Protein AF-A0A7C4GL61-F1 (afdb_monomer_lite)

Structure (mmCIF, N/CA/C/O backbone):
data_AF-A0A7C4GL61-F1
#
_entry.id   AF-A0A7C4GL61-F1
#
loop_
_atom_site.group_PDB
_atom_site.id
_atom_site.type_symbol
_atom_site.label_atom_id
_atom_site.label_alt_id
_atom_site.label_comp_id
_atom_site.label_asym_id
_atom_site.label_entity_id
_atom_site.label_seq_id
_atom_site.pdbx_PDB_ins_code
_atom_site.Cartn_x
_atom_site.Cartn_y
_atom_site.Cartn_z
_atom_site.occupancy
_atom_site.B_iso_or_equiv
_atom_site.auth_seq_id
_atom_site.auth_comp_id
_atom_site.auth_asym_id
_atom_site.auth_atom_id
_atom_site.pdbx_PDB_model_num
ATOM 1 N N . MET A 1 1 ? 13.719 -6.430 17.017 1.00 85.81 1 MET A N 1
ATOM 2 C CA . MET A 1 1 ? 12.530 -6.352 16.142 1.00 85.81 1 MET A CA 1
ATOM 3 C C . MET A 1 1 ? 12.381 -7.663 15.402 1.00 85.81 1 MET A C 1
ATOM 5 O O . MET A 1 1 ? 13.393 -8.205 14.977 1.00 85.81 1 MET A O 1
ATOM 9 N N . ARG A 1 2 ? 11.147 -8.140 15.238 1.00 89.62 2 ARG A N 1
ATOM 10 C CA . ARG A 1 2 ? 10.801 -9.285 14.384 1.00 89.62 2 ARG A CA 1
ATOM 11 C C . ARG A 1 2 ? 10.058 -8.785 13.157 1.00 89.62 2 ARG A C 1
ATOM 13 O O . ARG A 1 2 ? 9.297 -7.824 13.269 1.00 89.62 2 ARG A O 1
ATOM 20 N N . PHE A 1 3 ? 10.300 -9.408 12.011 1.00 92.12 3 PHE A N 1
ATOM 21 C CA . PHE A 1 3 ? 9.727 -9.001 10.734 1.00 92.12 3 PHE A CA 1
ATOM 22 C C . PHE A 1 3 ? 8.850 -10.119 10.201 1.00 92.12 3 PHE A C 1
ATOM 24 O O . PHE A 1 3 ? 9.254 -11.275 10.173 1.00 92.12 3 PHE A O 1
ATOM 31 N N . PHE A 1 4 ? 7.657 -9.760 9.762 1.00 94.62 4 PHE A N 1
ATOM 32 C CA . PHE A 1 4 ? 6.667 -10.685 9.251 1.00 94.62 4 PHE A CA 1
ATOM 33 C C . PHE A 1 4 ? 6.213 -10.222 7.885 1.00 94.62 4 PHE A C 1
ATOM 35 O O . PHE A 1 4 ? 6.036 -9.030 7.638 1.00 94.62 4 PHE A O 1
ATOM 42 N N . GLU A 1 5 ? 5.958 -11.185 7.026 1.00 96.44 5 GLU A N 1
ATOM 43 C CA . GLU A 1 5 ? 5.092 -11.030 5.882 1.00 96.44 5 GLU A CA 1
ATOM 44 C C . GLU A 1 5 ? 3.764 -11.703 6.205 1.00 96.44 5 GLU A C 1
ATOM 46 O O . GLU A 1 5 ? 3.736 -12.817 6.725 1.00 96.44 5 GLU A O 1
ATOM 51 N N . PHE A 1 6 ? 2.654 -11.036 5.920 1.00 97.69 6 PHE A N 1
ATOM 52 C CA . PHE A 1 6 ? 1.344 -11.598 6.201 1.00 97.69 6 PHE A CA 1
ATOM 53 C C . PHE A 1 6 ? 0.348 -11.285 5.098 1.00 97.69 6 PHE A C 1
ATOM 55 O O . PHE A 1 6 ? 0.428 -10.256 4.426 1.00 97.69 6 PHE A O 1
ATOM 62 N N . ILE A 1 7 ? -0.601 -12.200 4.935 1.00 98.50 7 ILE A N 1
ATOM 63 C CA . ILE A 1 7 ? -1.734 -12.086 4.027 1.00 98.50 7 ILE A CA 1
ATOM 64 C C . ILE A 1 7 ? -2.994 -12.037 4.876 1.00 98.50 7 ILE A C 1
ATOM 66 O O . ILE A 1 7 ? -3.147 -12.818 5.816 1.00 98.50 7 ILE A O 1
ATOM 70 N N . PHE A 1 8 ? -3.910 -11.139 4.542 1.00 98.50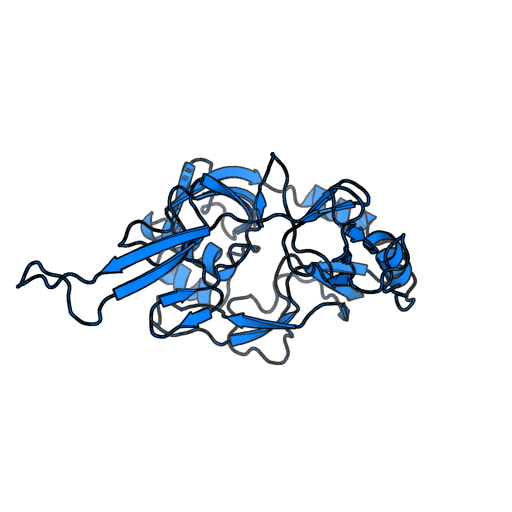 8 PHE A N 1
ATOM 71 C CA . PHE A 1 8 ? -5.221 -11.061 5.170 1.00 98.50 8 PHE A CA 1
ATOM 72 C C . PHE A 1 8 ? -6.323 -10.905 4.131 1.00 98.50 8 PHE A C 1
ATOM 74 O O . PHE A 1 8 ? -6.094 -10.443 3.015 1.00 98.50 8 PHE A O 1
ATOM 81 N N . GLU A 1 9 ? -7.531 -11.281 4.525 1.00 98.44 9 GLU A N 1
ATOM 82 C CA . GLU A 1 9 ? -8.743 -11.190 3.724 1.00 98.44 9 GLU A CA 1
ATOM 83 C C . GLU A 1 9 ? -9.717 -10.187 4.341 1.00 98.44 9 GLU A C 1
ATOM 85 O O . GLU A 1 9 ? -9.891 -10.146 5.564 1.00 98.44 9 GLU A O 1
ATOM 90 N N . LEU A 1 10 ? -10.367 -9.389 3.492 1.00 98.06 10 LEU A N 1
ATOM 91 C CA . LEU A 1 10 ? -11.486 -8.539 3.888 1.00 98.06 10 LEU A CA 1
ATOM 92 C C . LEU A 1 10 ? -12.760 -9.384 4.001 1.00 98.06 10 LEU A C 1
ATOM 94 O O . LEU A 1 10 ? -13.337 -9.782 2.996 1.00 98.06 10 LEU A O 1
ATOM 98 N N . LEU A 1 11 ? -13.233 -9.628 5.220 1.00 98.00 11 LEU A N 1
ATOM 99 C CA . LEU A 1 11 ? -14.485 -10.347 5.481 1.00 98.00 11 LEU A CA 1
ATOM 100 C C . LEU A 1 11 ? -15.726 -9.462 5.287 1.00 98.00 11 LEU A C 1
ATOM 102 O O . LEU A 1 11 ? -16.832 -9.972 5.127 1.00 98.00 11 LEU A O 1
ATOM 106 N N . SER A 1 12 ? -15.561 -8.139 5.311 1.00 96.75 12 SER A N 1
ATOM 107 C CA . SER A 1 12 ? -16.592 -7.171 4.933 1.00 96.75 12 SER A CA 1
ATOM 108 C C . SER A 1 12 ? -15.986 -6.009 4.137 1.00 96.75 12 SER A C 1
ATOM 110 O O . SER A 1 12 ? -14.766 -5.822 4.184 1.00 96.75 12 SER A O 1
ATOM 112 N N . PRO A 1 13 ? -16.791 -5.226 3.387 1.00 95.06 13 PRO A N 1
ATOM 113 C CA . PRO A 1 13 ? -16.257 -4.127 2.588 1.00 95.06 13 PRO A CA 1
ATOM 114 C C . PRO A 1 13 ? -15.485 -3.122 3.451 1.00 95.06 13 PRO A C 1
ATOM 116 O O . PRO A 1 13 ? -15.901 -2.833 4.572 1.00 95.06 13 PRO A O 1
ATOM 119 N N . ALA A 1 14 ? -14.376 -2.574 2.955 1.00 94.12 14 ALA A N 1
ATOM 120 C CA . ALA A 1 14 ? -13.509 -1.672 3.715 1.00 94.12 14 ALA A CA 1
ATOM 121 C C . ALA A 1 14 ? -13.487 -0.260 3.115 1.00 94.12 14 ALA A C 1
ATOM 123 O O . ALA A 1 14 ? -13.082 -0.056 1.970 1.00 94.12 14 ALA A O 1
ATOM 124 N N . ILE A 1 15 ? -13.887 0.738 3.908 1.00 89.81 15 ILE A N 1
ATOM 125 C CA . ILE A 1 15 ? -13.877 2.146 3.490 1.00 89.81 15 ILE A CA 1
ATOM 126 C C . ILE A 1 15 ? -12.464 2.707 3.690 1.00 89.81 15 ILE A C 1
ATOM 128 O O . ILE A 1 15 ? -12.093 3.120 4.796 1.00 89.81 15 ILE A O 1
ATOM 132 N N . VAL A 1 16 ? -11.679 2.707 2.611 1.00 85.69 16 VAL A N 1
ATOM 133 C CA . VAL A 1 16 ? -10.290 3.188 2.561 1.00 85.69 16 VAL A CA 1
ATOM 134 C C . VAL A 1 16 ? -10.176 4.241 1.464 1.00 85.69 16 VAL A C 1
ATOM 136 O O . VAL A 1 16 ? -10.018 3.927 0.290 1.00 85.69 16 VAL A O 1
ATOM 139 N N . THR A 1 17 ? -10.317 5.507 1.838 1.00 71.88 17 THR 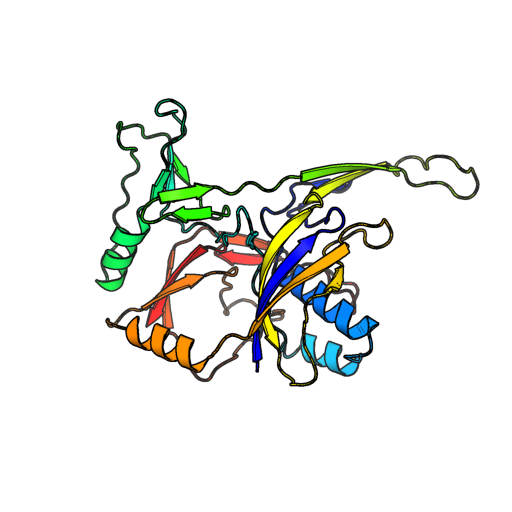A N 1
ATOM 140 C CA . THR A 1 17 ? -10.683 6.565 0.886 1.00 71.88 17 THR A CA 1
ATOM 141 C C . THR A 1 17 ? -9.521 7.475 0.549 1.00 71.88 17 THR A C 1
ATOM 143 O O . THR A 1 17 ? -8.837 7.956 1.453 1.00 71.88 17 THR A O 1
ATOM 146 N N . LYS A 1 18 ? -9.357 7.784 -0.741 1.00 66.88 18 LYS A N 1
ATOM 147 C CA . LYS A 1 18 ? -8.370 8.754 -1.230 1.00 66.88 18 LYS A CA 1
ATOM 148 C C . LYS A 1 18 ? -8.800 10.202 -0.997 1.00 66.88 18 LYS A C 1
ATOM 150 O O . LYS A 1 18 ? -7.946 11.069 -0.824 1.00 66.88 18 LYS A O 1
ATOM 155 N N . ARG A 1 19 ? -10.109 10.478 -1.013 1.00 60.56 19 ARG A N 1
ATOM 156 C CA . ARG A 1 19 ? -10.668 11.828 -0.876 1.00 60.56 19 ARG A CA 1
ATOM 157 C C . ARG A 1 19 ? -11.898 11.823 0.030 1.00 60.56 19 ARG A C 1
ATOM 159 O O . ARG A 1 19 ? -12.781 10.984 -0.106 1.00 60.56 19 ARG A O 1
ATOM 166 N N . LEU A 1 20 ? -11.948 12.791 0.940 1.00 56.00 20 LEU A N 1
ATOM 167 C CA . LEU A 1 20 ? -13.148 13.135 1.699 1.00 56.00 20 LEU A CA 1
ATOM 168 C C . LEU A 1 20 ? -13.998 14.090 0.857 1.00 56.00 20 LEU A C 1
ATOM 170 O O . LEU A 1 20 ? -13.468 15.038 0.274 1.00 56.00 20 LEU A O 1
ATOM 174 N N . THR A 1 21 ? -15.301 13.843 0.790 1.00 55.91 21 THR A N 1
ATOM 175 C CA . THR A 1 21 ? -16.270 14.799 0.243 1.00 55.91 21 THR A CA 1
ATOM 176 C C . THR A 1 21 ? -17.321 15.106 1.303 1.00 55.91 21 THR A C 1
ATOM 178 O O . THR A 1 21 ? -17.539 14.295 2.203 1.00 55.91 21 THR A O 1
ATOM 181 N N . ASP A 1 22 ? -18.003 16.246 1.189 1.00 51.09 22 ASP A N 1
ATOM 182 C CA . ASP A 1 22 ? -19.003 16.685 2.176 1.00 51.09 22 ASP A CA 1
ATOM 183 C C . ASP A 1 22 ? -20.194 15.718 2.320 1.00 51.09 22 ASP A C 1
ATOM 185 O O . ASP A 1 22 ? -20.917 15.768 3.312 1.00 51.09 22 ASP A O 1
ATOM 189 N N . ARG A 1 23 ? -20.419 14.839 1.331 1.00 49.78 23 ARG A N 1
ATOM 190 C CA . ARG A 1 23 ? -21.592 13.949 1.245 1.00 49.78 23 ARG A CA 1
ATOM 191 C C . ARG A 1 23 ? -21.262 12.456 1.251 1.00 49.78 23 ARG A C 1
ATOM 193 O O . ARG A 1 23 ? -22.171 11.638 1.142 1.00 49.78 23 ARG A O 1
ATOM 200 N N . GLY A 1 24 ? -19.992 12.085 1.395 1.00 56.44 24 GLY A N 1
ATOM 201 C CA . GLY A 1 24 ? -19.610 10.683 1.305 1.00 56.44 24 GLY A CA 1
ATOM 202 C C . GLY A 1 24 ? -18.129 10.437 1.077 1.00 56.44 24 GLY A C 1
ATOM 203 O O . GLY A 1 24 ? -17.276 11.331 1.137 1.00 56.44 24 GLY A O 1
ATOM 204 N N . PHE A 1 25 ? -17.842 9.173 0.820 1.00 60.84 25 PHE A N 1
ATOM 205 C CA . PHE A 1 25 ? -16.505 8.631 0.673 1.00 60.84 25 PHE A CA 1
ATOM 206 C C . PHE A 1 25 ? -16.368 8.073 -0.743 1.00 60.84 25 PHE A C 1
ATOM 208 O O . PHE A 1 25 ? -16.952 7.037 -1.039 1.00 60.84 25 PHE A O 1
ATOM 215 N N . HIS A 1 26 ? -15.611 8.766 -1.596 1.00 57.56 26 HIS A N 1
ATOM 216 C CA . HIS A 1 26 ? -15.431 8.412 -3.007 1.00 57.56 26 HIS A CA 1
ATOM 217 C C . HIS A 1 26 ? -13.955 8.174 -3.332 1.00 57.56 26 HIS A C 1
ATOM 219 O O . HIS A 1 26 ? -13.066 8.754 -2.694 1.00 57.56 26 HIS A O 1
ATOM 225 N N . LEU A 1 27 ? -13.709 7.377 -4.373 1.00 63.00 27 LEU A N 1
ATOM 226 C CA . LEU A 1 27 ? -12.389 6.993 -4.871 1.00 63.00 27 LEU A CA 1
ATOM 227 C C . LEU A 1 27 ? -11.605 6.189 -3.821 1.00 63.00 27 LEU A C 1
ATOM 229 O O . LEU A 1 27 ? -10.665 6.714 -3.202 1.00 63.00 27 LEU A O 1
ATOM 233 N N . PRO A 1 28 ? -11.990 4.926 -3.574 1.00 70.56 28 PRO A N 1
ATOM 234 C CA . PRO A 1 28 ? -11.195 4.013 -2.777 1.00 70.56 28 PRO A CA 1
ATOM 235 C C . PRO A 1 28 ? -9.795 3.871 -3.376 1.00 70.56 28 PRO A C 1
ATOM 237 O O . PRO A 1 28 ? -9.567 4.041 -4.574 1.00 70.56 28 PRO A O 1
ATOM 240 N N . LEU A 1 29 ? -8.822 3.616 -2.509 1.00 81.31 29 LEU A N 1
ATOM 241 C CA . LEU A 1 29 ? -7.460 3.347 -2.948 1.00 81.31 29 LEU A CA 1
ATOM 242 C C . LEU A 1 29 ? -7.341 1.921 -3.490 1.00 81.31 29 LEU A C 1
ATOM 244 O O . LEU A 1 29 ? -7.919 0.987 -2.942 1.00 81.31 29 LEU A O 1
ATOM 248 N N . ASP A 1 30 ? -6.475 1.743 -4.488 1.00 87.62 30 ASP A N 1
ATOM 249 C CA . ASP A 1 30 ? -6.124 0.427 -5.044 1.00 87.62 30 ASP A CA 1
ATOM 250 C C . ASP A 1 30 ? -5.186 -0.385 -4.117 1.00 87.62 30 ASP A C 1
ATOM 252 O O . ASP A 1 30 ? -4.523 -1.327 -4.542 1.00 87.62 30 ASP A O 1
ATOM 256 N N . HIS A 1 31 ? -5.041 0.021 -2.857 1.00 92.88 31 HIS A N 1
ATOM 257 C CA . HIS A 1 31 ? -4.236 -0.631 -1.825 1.00 92.88 31 HIS A CA 1
ATOM 258 C C . HIS A 1 31 ? -4.659 -0.099 -0.449 1.00 92.88 31 HIS A C 1
ATOM 260 O O . HIS A 1 31 ? -5.327 0.934 -0.349 1.00 92.88 31 HIS A O 1
ATOM 266 N N . ILE A 1 32 ? -4.235 -0.760 0.627 1.00 94.12 32 ILE A N 1
ATOM 267 C CA . ILE A 1 32 ? -4.495 -0.294 1.994 1.00 94.12 32 ILE A CA 1
ATOM 268 C C . ILE A 1 32 ? -3.267 0.481 2.496 1.00 94.12 32 ILE A C 1
ATOM 270 O O . ILE A 1 32 ? -2.182 -0.096 2.583 1.00 94.12 32 ILE A O 1
ATOM 274 N N . PRO A 1 33 ? -3.394 1.777 2.844 1.00 91.94 33 PRO A N 1
ATOM 275 C CA . PRO A 1 33 ? -2.270 2.576 3.313 1.00 91.94 33 PRO A CA 1
ATOM 276 C C . PRO A 1 33 ? -1.624 2.020 4.585 1.00 91.94 33 PRO A C 1
ATOM 278 O O . PRO A 1 33 ? -2.330 1.513 5.466 1.00 91.94 33 PRO A O 1
ATOM 281 N N . PRO A 1 34 ? -0.307 2.227 4.758 1.00 91.25 34 PRO A N 1
ATOM 282 C CA . PRO A 1 34 ? 0.432 1.704 5.901 1.00 91.25 34 PRO A CA 1
ATOM 283 C C . PRO A 1 34 ? -0.090 2.289 7.214 1.00 91.25 34 PRO A C 1
ATOM 285 O O . PRO A 1 34 ? -0.245 1.576 8.197 1.00 91.25 34 PRO A O 1
ATOM 288 N N . MET A 1 35 ? -0.462 3.572 7.216 1.00 87.38 35 MET A N 1
ATOM 289 C CA . MET A 1 35 ? -1.037 4.253 8.379 1.00 87.38 35 MET A CA 1
ATOM 290 C C . MET A 1 35 ? -2.388 3.680 8.804 1.00 87.38 35 MET A C 1
ATOM 292 O O . MET A 1 35 ? -2.642 3.514 9.998 1.00 87.38 35 MET A O 1
ATOM 296 N N . THR A 1 36 ? -3.249 3.367 7.833 1.00 91.06 36 THR A N 1
ATOM 297 C CA . THR A 1 36 ? -4.563 2.769 8.084 1.00 91.06 36 THR A CA 1
ATOM 298 C C . THR A 1 36 ? -4.407 1.362 8.647 1.00 91.06 36 THR A C 1
ATOM 300 O O . THR A 1 36 ? -5.028 1.038 9.658 1.00 91.06 36 THR A O 1
ATOM 303 N N . LEU A 1 37 ? -3.542 0.549 8.035 1.00 94.56 37 LEU A N 1
ATOM 304 C CA . LEU A 1 37 ? -3.279 -0.819 8.473 1.00 94.56 37 LEU A CA 1
ATOM 305 C C . LEU A 1 37 ? -2.598 -0.858 9.850 1.00 94.56 37 LEU A C 1
ATOM 307 O O . LEU A 1 37 ? -3.043 -1.583 10.737 1.00 94.56 37 LEU A O 1
ATOM 311 N N . ARG A 1 38 ? -1.590 -0.009 10.077 1.00 93.19 38 ARG A N 1
ATOM 312 C CA . ARG A 1 38 ? -0.934 0.164 11.380 1.00 93.19 38 ARG A CA 1
ATOM 313 C C . ARG A 1 38 ? -1.933 0.529 12.474 1.00 93.19 38 ARG A C 1
ATOM 315 O O . ARG A 1 38 ? -1.937 -0.091 13.533 1.00 93.19 38 ARG A O 1
ATOM 322 N N . GLY A 1 39 ? -2.782 1.527 12.222 1.00 91.75 39 GLY A N 1
ATOM 323 C CA . GLY A 1 39 ? -3.814 1.944 13.171 1.00 91.75 39 GLY A CA 1
ATOM 324 C C . GLY A 1 39 ? -4.799 0.819 13.493 1.00 91.75 39 GLY A C 1
ATOM 325 O O . GLY A 1 39 ? -5.157 0.638 14.657 1.00 91.75 39 GLY A O 1
ATOM 326 N N . ALA A 1 40 ? -5.184 0.031 12.488 1.00 94.38 40 ALA A N 1
ATOM 327 C CA . ALA A 1 40 ? -6.060 -1.122 12.658 1.00 94.38 40 ALA A CA 1
ATOM 328 C C . ALA A 1 40 ? -5.430 -2.210 13.547 1.00 94.38 40 ALA A C 1
ATOM 330 O O . ALA A 1 40 ? -6.075 -2.674 14.488 1.00 94.38 40 ALA A O 1
ATOM 331 N N . ILE A 1 41 ? -4.161 -2.559 13.303 1.00 95.25 41 ILE A N 1
ATOM 332 C CA . ILE A 1 41 ? -3.421 -3.563 14.086 1.00 95.25 41 ILE A CA 1
ATOM 333 C C . ILE A 1 41 ? -3.211 -3.091 15.531 1.00 95.25 41 ILE A C 1
ATOM 335 O O . ILE A 1 41 ? -3.524 -3.825 16.465 1.00 95.25 41 ILE A O 1
ATOM 339 N N . LEU A 1 42 ? -2.762 -1.847 15.738 1.00 93.38 42 LEU A N 1
ATOM 340 C CA . LEU A 1 42 ? -2.599 -1.277 17.083 1.00 93.38 42 LEU A CA 1
ATOM 341 C C . LEU A 1 42 ? -3.923 -1.244 17.857 1.00 93.38 42 LEU A C 1
ATOM 343 O O . LEU A 1 42 ? -3.956 -1.553 19.046 1.00 93.38 42 LEU A O 1
ATOM 347 N N . THR A 1 43 ? -5.022 -0.903 17.180 1.00 93.06 43 THR A N 1
ATOM 348 C CA . THR A 1 43 ? -6.360 -0.904 17.787 1.00 93.06 43 THR A CA 1
ATOM 349 C C . THR A 1 43 ? -6.787 -2.313 18.190 1.00 93.06 43 THR A C 1
ATOM 351 O O . THR A 1 43 ? -7.363 -2.482 19.264 1.00 93.06 43 THR A O 1
ATOM 354 N N . ALA A 1 44 ? -6.509 -3.323 17.362 1.00 95.12 44 ALA A N 1
ATOM 355 C CA . ALA A 1 44 ? -6.798 -4.717 17.685 1.00 95.12 44 ALA A CA 1
ATOM 356 C C . ALA A 1 44 ? -5.984 -5.188 18.901 1.00 95.12 44 ALA A C 1
ATOM 358 O O . ALA A 1 44 ? -6.572 -5.652 19.876 1.00 95.12 44 ALA A O 1
ATOM 359 N N . PHE A 1 45 ? -4.669 -4.942 18.923 1.00 94.62 45 PHE A N 1
ATOM 360 C CA . PHE A 1 45 ? -3.829 -5.259 20.084 1.00 94.62 45 PHE A CA 1
ATOM 361 C C . PHE A 1 45 ? -4.292 -4.568 21.367 1.00 94.62 45 PHE A C 1
ATOM 363 O O . PHE A 1 45 ? -4.273 -5.183 22.432 1.00 94.62 45 PHE A O 1
ATOM 370 N N . PHE A 1 46 ? -4.730 -3.311 21.282 1.00 93.50 46 PHE A N 1
ATOM 371 C CA . PHE A 1 46 ? -5.250 -2.588 22.440 1.00 93.50 46 PHE A CA 1
ATOM 372 C C . PHE A 1 46 ? -6.563 -3.196 22.950 1.00 93.50 46 PHE A C 1
ATOM 374 O O . PHE A 1 46 ? -6.732 -3.386 24.151 1.00 93.50 46 PHE A O 1
ATOM 381 N N . ARG A 1 47 ? -7.487 -3.543 22.044 1.00 92.44 47 ARG A N 1
ATOM 382 C CA . ARG A 1 47 ? -8.776 -4.168 22.396 1.00 92.44 47 ARG A CA 1
ATOM 383 C C . ARG A 1 47 ? -8.618 -5.550 23.019 1.00 92.44 47 ARG A C 1
ATOM 385 O O . ARG A 1 47 ? -9.389 -5.898 23.902 1.00 92.44 47 ARG A O 1
ATOM 392 N N . GLU A 1 48 ? -7.624 -6.308 22.575 1.00 92.94 48 GLU A N 1
ATOM 393 C CA . GLU A 1 48 ? -7.278 -7.614 23.142 1.00 92.94 48 GLU A CA 1
ATOM 394 C C . GLU A 1 48 ? -6.464 -7.512 24.444 1.00 92.94 48 GLU A C 1
ATOM 396 O O . GLU A 1 48 ? -6.121 -8.531 25.034 1.00 92.94 48 GLU A O 1
ATOM 401 N N . GLY A 1 49 ? -6.127 -6.298 24.901 1.00 92.50 49 GLY A N 1
ATOM 402 C CA . GLY A 1 49 ? -5.344 -6.081 26.119 1.00 92.50 49 GLY A CA 1
ATOM 403 C C . GLY A 1 49 ? -3.854 -6.418 25.987 1.00 92.50 49 GLY A C 1
ATOM 404 O O . GLY A 1 49 ? -3.160 -6.493 26.997 1.00 92.50 49 GLY A O 1
ATOM 405 N N . ARG A 1 50 ? -3.338 -6.604 24.762 1.00 92.31 50 ARG A N 1
ATOM 406 C CA . ARG A 1 50 ? -1.911 -6.886 24.505 1.00 92.31 50 ARG A CA 1
ATOM 407 C C . ARG A 1 50 ? -1.023 -5.649 24.639 1.00 92.31 50 ARG A C 1
ATOM 409 O O . ARG A 1 50 ? 0.177 -5.775 24.867 1.00 92.31 50 ARG A O 1
ATOM 416 N N . VAL A 1 51 ? -1.604 -4.460 24.477 1.00 92.69 51 VAL A N 1
ATOM 417 C CA . VAL A 1 51 ? -0.941 -3.166 24.692 1.00 92.69 51 VAL A CA 1
ATOM 418 C C . VAL A 1 51 ? -1.826 -2.251 25.529 1.00 92.69 51 VAL A C 1
ATOM 420 O O . VAL A 1 51 ? -3.052 -2.340 25.473 1.00 92.69 51 VAL A O 1
ATOM 423 N N . ASP A 1 52 ? -1.208 -1.345 26.280 1.00 91.69 52 ASP A N 1
ATOM 424 C CA . ASP A 1 52 ? -1.894 -0.368 27.122 1.00 91.69 52 ASP A CA 1
ATOM 425 C C . ASP A 1 52 ? -1.815 1.058 26.538 1.00 91.69 52 ASP A C 1
ATOM 427 O O . ASP A 1 52 ? -1.221 1.317 25.486 1.00 91.69 52 ASP A O 1
ATOM 431 N N . LYS A 1 53 ? -2.435 2.026 27.225 1.00 90.69 53 LYS A N 1
ATOM 432 C CA . LYS A 1 53 ? -2.413 3.437 26.798 1.00 90.69 53 LYS A CA 1
ATOM 433 C C . LYS A 1 53 ? -1.006 4.043 26.817 1.00 90.69 53 LYS A C 1
ATOM 435 O O . LYS A 1 53 ? -0.732 4.952 26.028 1.00 90.69 53 LYS A O 1
ATOM 440 N N . ASN A 1 54 ? -0.129 3.569 27.701 1.00 90.44 54 ASN A N 1
ATOM 441 C CA . ASN A 1 54 ? 1.244 4.059 27.802 1.00 90.44 54 ASN A CA 1
ATOM 442 C C . ASN A 1 54 ? 2.055 3.636 26.577 1.00 90.44 54 ASN A C 1
ATOM 444 O O . ASN A 1 54 ? 2.713 4.478 25.964 1.00 90.44 54 ASN A O 1
ATOM 448 N N . PHE A 1 55 ? 1.926 2.373 26.165 1.00 90.31 55 PHE A N 1
ATOM 449 C CA . PHE A 1 55 ? 2.491 1.863 24.923 1.00 90.31 55 PHE A CA 1
ATOM 450 C C . PHE A 1 55 ? 2.019 2.695 23.728 1.00 90.31 55 PHE A C 1
ATOM 452 O O . PHE A 1 55 ? 2.846 3.222 22.990 1.00 90.31 55 PHE A O 1
ATOM 459 N N . LEU A 1 56 ? 0.705 2.912 23.582 1.00 88.75 56 LEU A N 1
ATOM 460 C CA . LEU A 1 56 ? 0.160 3.722 22.483 1.00 88.75 56 LEU A CA 1
ATOM 461 C C . LEU A 1 56 ? 0.697 5.162 22.483 1.00 88.75 56 LEU A C 1
ATOM 463 O O . LEU A 1 56 ? 0.979 5.715 21.423 1.00 88.75 56 LEU A O 1
ATOM 467 N N . SER A 1 57 ? 0.869 5.768 23.659 1.00 87.75 57 SER A N 1
ATOM 468 C CA . SER A 1 57 ? 1.407 7.129 23.784 1.00 87.75 57 SER A CA 1
ATOM 469 C C . SER A 1 57 ? 2.882 7.208 23.378 1.00 87.75 57 SER A C 1
ATOM 471 O O . SER A 1 57 ? 3.290 8.174 22.727 1.00 87.75 57 SER A O 1
ATOM 473 N N . LYS A 1 58 ? 3.681 6.186 23.716 1.00 88.00 58 LYS A N 1
ATOM 474 C CA . LYS A 1 58 ? 5.071 6.048 23.251 1.00 88.00 58 LYS A CA 1
ATOM 475 C C . LYS A 1 58 ? 5.117 5.881 21.732 1.00 88.00 58 LYS A C 1
ATOM 477 O O . LYS A 1 58 ? 5.876 6.576 21.065 1.00 88.00 58 LYS A O 1
ATOM 482 N N . GLU A 1 59 ? 4.233 5.050 21.196 1.00 87.06 59 GLU A N 1
ATOM 483 C CA . GLU A 1 59 ? 4.140 4.678 19.782 1.00 87.06 59 GLU A CA 1
ATOM 484 C C . GLU A 1 59 ? 3.727 5.843 18.855 1.00 87.06 59 GLU A C 1
ATOM 486 O O . GLU A 1 59 ? 3.881 5.769 17.634 1.00 87.06 59 GLU A O 1
ATOM 491 N N . VAL A 1 60 ? 3.214 6.946 19.415 1.00 81.94 60 VAL A N 1
ATOM 492 C CA . VAL A 1 60 ? 2.989 8.214 18.696 1.00 81.94 60 VAL A CA 1
ATOM 493 C C . VAL A 1 60 ? 4.283 9.018 18.531 1.00 81.94 60 VAL A C 1
ATOM 495 O O . VAL A 1 60 ? 4.435 9.704 17.524 1.00 81.94 60 VAL A O 1
ATOM 498 N N . ARG A 1 61 ? 5.194 8.963 19.510 1.00 80.12 61 ARG A N 1
ATOM 499 C CA . ARG A 1 61 ? 6.435 9.762 19.540 1.00 80.12 61 ARG A CA 1
ATOM 500 C C . ARG A 1 61 ? 7.630 9.019 18.951 1.00 80.12 61 ARG A C 1
ATOM 502 O O . ARG A 1 61 ? 8.468 9.627 18.302 1.00 80.12 61 ARG A O 1
ATOM 509 N N . SER A 1 62 ? 7.701 7.722 19.218 1.00 82.69 62 SER A N 1
ATOM 510 C CA . SER A 1 62 ? 8.768 6.820 18.798 1.00 82.69 62 SER A CA 1
ATOM 511 C C . SER A 1 62 ? 8.118 5.542 18.273 1.00 82.69 62 SER A C 1
ATOM 513 O O . SER A 1 62 ? 8.013 4.571 19.021 1.00 82.69 62 SER A O 1
ATOM 515 N N . PRO A 1 63 ? 7.593 5.568 17.037 1.00 84.81 63 PRO A N 1
ATOM 516 C CA . PRO A 1 63 ? 6.909 4.430 16.437 1.00 84.81 63 PRO A CA 1
ATOM 517 C C . PRO A 1 63 ? 7.870 3.252 16.249 1.00 84.81 63 PRO A C 1
ATOM 519 O O . PRO A 1 63 ? 8.847 3.340 15.506 1.00 84.81 63 PRO A O 1
ATOM 522 N N . GLU A 1 64 ? 7.572 2.145 16.916 1.00 87.56 64 GLU A N 1
ATOM 523 C CA . GLU A 1 64 ? 8.332 0.902 16.845 1.00 87.56 64 GLU A CA 1
ATOM 524 C C . GLU A 1 64 ? 7.582 -0.195 16.066 1.00 87.56 64 GLU A C 1
ATOM 526 O O . GLU A 1 64 ? 8.205 -1.110 15.531 1.00 87.56 64 GLU A O 1
ATOM 531 N N . LEU A 1 65 ? 6.251 -0.115 15.967 1.00 91.12 65 LEU A N 1
ATOM 532 C CA . LEU A 1 65 ? 5.444 -0.966 15.096 1.00 91.12 65 LEU A CA 1
ATOM 533 C C . LEU A 1 65 ? 5.360 -0.331 13.714 1.00 91.12 65 LEU A C 1
ATOM 535 O O . LEU A 1 65 ? 4.798 0.756 13.541 1.00 91.12 65 LEU A O 1
ATOM 539 N N . ILE A 1 66 ? 5.880 -1.032 12.711 1.00 90.62 66 ILE A N 1
ATOM 540 C CA . ILE A 1 66 ? 5.977 -0.508 11.348 1.00 90.62 66 ILE A CA 1
ATOM 541 C C . ILE A 1 66 ? 5.334 -1.475 10.385 1.00 90.62 66 ILE A C 1
ATOM 543 O O . ILE A 1 66 ? 5.499 -2.682 10.482 1.00 90.62 66 ILE A O 1
ATOM 547 N N . VAL A 1 67 ? 4.592 -0.917 9.445 1.00 93.44 67 VAL A N 1
ATOM 548 C CA . VAL A 1 67 ? 3.798 -1.656 8.478 1.00 93.44 67 VAL A CA 1
ATOM 549 C C . VAL A 1 67 ? 4.035 -1.047 7.109 1.00 93.44 67 VAL A C 1
ATOM 551 O O . VAL A 1 67 ? 4.029 0.179 6.973 1.00 93.44 67 VAL A O 1
ATOM 554 N N . SER A 1 68 ? 4.232 -1.888 6.099 1.00 94.56 68 SER A N 1
ATOM 555 C CA . SER A 1 68 ? 4.184 -1.454 4.701 1.00 94.56 68 SER A CA 1
ATOM 556 C C . SER A 1 68 ? 2.734 -1.341 4.209 1.00 94.56 68 SER A C 1
ATOM 558 O O . SER A 1 68 ? 1.817 -1.875 4.838 1.00 94.56 68 SER A O 1
ATOM 560 N N . PRO A 1 69 ? 2.471 -0.613 3.110 1.00 95.12 69 PRO A N 1
ATOM 561 C CA . PRO A 1 69 ? 1.151 -0.632 2.503 1.00 95.12 69 PRO A CA 1
ATOM 562 C C . PRO A 1 69 ? 0.756 -2.064 2.132 1.00 95.12 69 PRO A C 1
ATOM 564 O O . PRO A 1 69 ? 1.595 -2.854 1.702 1.00 95.12 69 PRO A O 1
ATOM 567 N N . ALA A 1 70 ? -0.529 -2.380 2.270 1.00 97.31 70 ALA A N 1
ATOM 568 C CA . ALA A 1 70 ? -1.046 -3.680 1.877 1.00 97.31 70 ALA A CA 1
ATOM 569 C C . ALA A 1 70 ? -1.476 -3.658 0.415 1.00 97.31 70 ALA A C 1
ATOM 571 O O . ALA A 1 70 ? -2.413 -2.939 0.054 1.00 97.31 70 ALA A O 1
ATOM 572 N N . TYR A 1 71 ? -0.819 -4.464 -0.411 1.00 97.69 71 TYR A N 1
ATOM 573 C CA . TYR A 1 71 ? -1.119 -4.579 -1.834 1.00 97.69 71 TYR A CA 1
ATOM 574 C C . TYR A 1 71 ? -1.967 -5.818 -2.121 1.00 97.69 71 TYR A C 1
ATOM 576 O O . TYR A 1 71 ? -1.866 -6.804 -1.388 1.00 97.69 71 TYR A O 1
ATOM 584 N N . PRO A 1 72 ? -2.801 -5.806 -3.175 1.00 97.75 72 PRO A N 1
ATOM 585 C CA . PRO A 1 72 ? -3.602 -6.965 -3.553 1.00 97.75 72 PRO A CA 1
ATOM 586 C C . PRO A 1 72 ? -2.789 -8.257 -3.675 1.00 97.75 72 PRO A C 1
ATOM 588 O O . PRO A 1 72 ? -1.687 -8.276 -4.235 1.00 97.75 72 PRO A O 1
ATOM 591 N N . PHE A 1 73 ? -3.365 -9.347 -3.188 1.00 97.69 73 PHE A N 1
ATOM 592 C CA . PHE A 1 73 ? -2.874 -10.705 -3.359 1.00 97.69 73 PHE A CA 1
ATOM 593 C C . PHE A 1 73 ? -3.889 -11.483 -4.200 1.00 97.69 73 PHE A C 1
ATOM 595 O O . PHE A 1 73 ? -4.975 -11.819 -3.729 1.00 97.69 73 PHE A O 1
ATOM 602 N N . VAL A 1 74 ? -3.559 -11.724 -5.469 1.00 95.38 74 VAL A N 1
ATOM 603 C CA . VAL A 1 74 ? -4.497 -12.223 -6.488 1.00 95.38 74 VAL A CA 1
ATOM 604 C C . VAL A 1 74 ? -3.892 -13.445 -7.166 1.00 95.38 74 VAL A C 1
ATOM 606 O O . VAL A 1 74 ? -2.701 -13.451 -7.465 1.00 95.38 74 VAL A O 1
ATOM 609 N N . GLU A 1 75 ? -4.694 -14.493 -7.392 1.00 92.00 75 GLU A N 1
ATOM 610 C CA . GLU A 1 75 ? -4.249 -15.731 -8.065 1.00 92.00 75 GLU A CA 1
ATOM 611 C C . GLU A 1 75 ? -2.991 -16.361 -7.411 1.00 92.00 75 GLU A C 1
ATOM 613 O O . GLU A 1 75 ? -2.123 -16.905 -8.090 1.00 92.00 75 GLU A O 1
ATOM 618 N N . GLY A 1 76 ? -2.853 -16.252 -6.082 1.00 94.19 76 GLY A N 1
ATOM 619 C CA . GLY A 1 76 ? -1.692 -16.775 -5.346 1.00 94.19 76 GLY A CA 1
ATOM 620 C C . GLY A 1 76 ? -0.409 -15.944 -5.493 1.00 94.19 76 GLY A C 1
ATOM 621 O O . GLY A 1 76 ? 0.660 -16.399 -5.091 1.00 94.19 76 GLY A O 1
ATOM 622 N N . ARG A 1 77 ? -0.488 -14.739 -6.072 1.00 95.62 77 ARG A N 1
ATOM 623 C CA . ARG A 1 77 ? 0.660 -13.868 -6.343 1.00 95.62 77 ARG A CA 1
ATOM 624 C C . ARG A 1 77 ? 0.521 -12.514 -5.655 1.00 95.62 77 ARG A C 1
ATOM 626 O O . ARG A 1 77 ? -0.562 -11.937 -5.565 1.00 95.62 77 ARG A O 1
ATOM 633 N N . LYS A 1 78 ? 1.662 -11.985 -5.217 1.00 96.81 78 LYS A N 1
ATOM 634 C CA . LYS A 1 78 ? 1.796 -10.637 -4.659 1.00 96.81 78 LYS A CA 1
ATOM 635 C C . LYS A 1 78 ? 1.798 -9.607 -5.780 1.00 96.81 78 LYS A C 1
ATOM 637 O O . LYS A 1 78 ? 2.532 -9.762 -6.757 1.00 96.81 78 LYS A O 1
ATOM 642 N N . SER A 1 79 ? 0.998 -8.557 -5.630 1.00 97.12 79 SER A N 1
ATOM 643 C CA . SER A 1 79 ? 1.118 -7.354 -6.456 1.00 97.12 79 SER A CA 1
ATOM 644 C C . SER A 1 79 ? 1.971 -6.291 -5.768 1.00 97.12 79 SER A C 1
ATOM 646 O O . SER A 1 79 ? 2.122 -6.294 -4.550 1.00 97.12 79 SER A O 1
ATOM 648 N N . TYR A 1 80 ? 2.526 -5.377 -6.551 1.00 96.12 80 TYR A N 1
ATOM 649 C CA . TYR A 1 80 ? 3.443 -4.336 -6.105 1.00 96.12 80 TYR A CA 1
ATOM 650 C C . TYR A 1 80 ? 3.089 -3.010 -6.789 1.00 96.12 80 TYR A C 1
ATOM 652 O O . TYR A 1 80 ? 2.526 -3.029 -7.885 1.00 96.12 80 TYR A O 1
ATOM 660 N N . PRO A 1 81 ? 3.397 -1.844 -6.200 1.00 95.75 81 PRO A N 1
ATOM 661 C CA . PRO A 1 81 ? 3.120 -0.565 -6.845 1.00 95.75 81 PRO A CA 1
ATOM 662 C C . PRO A 1 81 ? 3.985 -0.384 -8.100 1.00 95.75 81 PRO A C 1
ATOM 664 O O . PRO A 1 81 ? 5.209 -0.433 -8.040 1.00 95.75 81 PRO A O 1
ATOM 667 N N . CYS A 1 82 ? 3.392 -0.159 -9.267 1.00 95.12 82 CYS A N 1
ATOM 668 C CA . CYS A 1 82 ? 4.164 -0.101 -10.508 1.00 95.12 82 CYS A CA 1
ATOM 669 C C . CYS A 1 82 ? 5.257 0.984 -10.472 1.00 95.12 82 CYS A C 1
ATOM 671 O O . CYS A 1 82 ? 5.015 2.091 -9.992 1.00 95.12 82 CYS A O 1
ATOM 673 N N . HIS A 1 83 ? 6.445 0.688 -11.005 1.00 94.00 83 HIS A N 1
ATOM 674 C CA . HIS A 1 83 ? 7.548 1.649 -11.133 1.00 94.00 83 HIS A CA 1
ATOM 675 C C . HIS A 1 83 ? 7.264 2.697 -12.234 1.00 94.00 83 HIS A C 1
ATOM 677 O O . HIS A 1 83 ? 6.451 2.435 -13.126 1.00 94.00 83 HIS A O 1
ATOM 683 N N . PRO A 1 84 ? 7.902 3.888 -12.212 1.00 93.06 84 PRO A N 1
ATOM 684 C CA . PRO A 1 84 ? 7.575 5.007 -13.113 1.00 93.06 84 PRO A CA 1
ATOM 685 C C . PRO A 1 84 ? 7.881 4.759 -14.595 1.00 93.06 84 PRO A C 1
ATOM 687 O O . PRO A 1 84 ? 7.352 5.468 -15.445 1.00 93.06 84 PRO A O 1
ATOM 690 N N . PHE A 1 85 ? 8.697 3.751 -14.898 1.00 92.56 85 PHE A N 1
ATOM 691 C CA . PHE A 1 85 ? 9.178 3.426 -16.247 1.00 92.56 85 PHE A CA 1
ATOM 692 C C . PHE A 1 85 ? 8.368 2.316 -16.933 1.00 92.56 85 PHE A C 1
ATOM 694 O O . PHE A 1 85 ? 8.900 1.560 -17.746 1.00 92.56 85 PHE A O 1
ATOM 701 N N . ALA A 1 86 ? 7.102 2.173 -16.551 1.00 92.38 86 ALA A N 1
ATOM 702 C CA . ALA A 1 86 ? 6.182 1.213 -17.138 1.00 92.38 86 ALA A CA 1
ATOM 703 C C . ALA A 1 86 ? 4.928 1.913 -17.657 1.00 92.38 86 ALA A C 1
ATOM 705 O O . ALA A 1 86 ? 4.316 2.758 -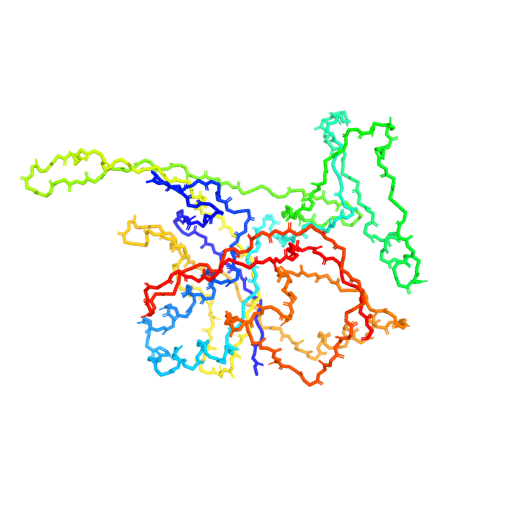16.988 1.00 92.38 86 ALA A O 1
ATOM 706 N N . TYR A 1 87 ? 4.549 1.526 -18.868 1.00 91.69 87 TYR A N 1
ATOM 707 C CA . TYR A 1 87 ? 3.520 2.184 -19.652 1.00 91.69 87 TYR A CA 1
ATOM 708 C C . TYR A 1 87 ? 2.584 1.160 -20.273 1.00 91.69 87 TYR A C 1
ATOM 710 O O . TYR A 1 87 ? 2.936 0.003 -20.483 1.00 91.69 87 TYR A O 1
ATOM 718 N N . LYS A 1 88 ? 1.379 1.608 -20.596 1.00 91.56 88 LYS A N 1
ATOM 719 C CA . LYS A 1 88 ? 0.359 0.831 -21.283 1.00 91.56 88 LYS A CA 1
ATOM 720 C C . LYS A 1 88 ? -0.052 1.566 -22.546 1.00 91.56 88 LYS A C 1
ATOM 722 O O . LYS A 1 88 ? -0.386 2.750 -22.481 1.00 91.56 88 LYS A O 1
ATOM 727 N N . CYS A 1 89 ? -0.039 0.892 -23.690 1.00 90.94 89 CYS A N 1
ATOM 728 C CA . CYS A 1 89 ? -0.597 1.464 -24.910 1.00 90.94 89 CYS A CA 1
ATOM 729 C C . CYS A 1 89 ? -2.116 1.608 -24.749 1.00 90.94 89 CYS A C 1
ATOM 731 O O . CYS A 1 89 ? -2.776 0.675 -24.295 1.00 90.94 89 CYS A O 1
ATOM 733 N N . LYS A 1 90 ? -2.683 2.768 -25.103 1.00 89.62 90 LYS A N 1
ATOM 734 C CA . LYS A 1 90 ? -4.146 2.966 -25.091 1.00 89.62 90 LYS A CA 1
ATOM 735 C C . LYS A 1 90 ? -4.832 2.384 -26.328 1.00 89.62 90 LYS A C 1
ATOM 737 O O . LYS A 1 90 ? -6.050 2.241 -26.330 1.00 89.62 90 LYS A O 1
ATOM 742 N N . VAL A 1 91 ? -4.061 2.071 -27.370 1.00 88.94 91 VAL A N 1
ATOM 743 C CA . VAL A 1 91 ? -4.555 1.438 -28.595 1.00 88.94 91 VAL A CA 1
ATOM 744 C C . VAL A 1 91 ? -4.489 -0.083 -28.416 1.00 88.94 91 VAL A C 1
ATOM 746 O O . VAL A 1 91 ? -3.418 -0.589 -28.076 1.00 88.94 91 VAL A O 1
ATOM 749 N N . PRO A 1 92 ? -5.589 -0.826 -28.632 1.00 85.94 92 PRO A N 1
ATOM 750 C CA . PRO A 1 92 ? -5.588 -2.287 -28.587 1.00 85.94 92 PRO A CA 1
ATOM 751 C C . PRO A 1 92 ? -4.646 -2.902 -29.626 1.00 85.94 92 PRO A C 1
ATOM 753 O O . PRO A 1 92 ? -4.618 -2.491 -30.787 1.00 85.94 92 PRO A O 1
ATOM 756 N N . HIS A 1 93 ? -3.874 -3.907 -29.219 1.00 82.56 93 HIS A N 1
ATOM 757 C CA . HIS A 1 93 ? -3.012 -4.702 -30.096 1.00 82.56 93 HIS A CA 1
ATOM 758 C C . HIS A 1 93 ? -3.611 -6.107 -30.219 1.00 82.56 93 HIS A C 1
ATOM 760 O O . HIS A 1 93 ? -3.100 -7.072 -29.658 1.00 82.56 93 HIS A O 1
ATOM 766 N N . GLY A 1 94 ? -4.736 -6.208 -30.932 1.00 82.94 94 GLY A N 1
ATOM 767 C CA . GLY A 1 94 ? -5.591 -7.401 -30.907 1.00 82.94 94 GLY A CA 1
ATOM 768 C C . GLY A 1 94 ? -6.497 -7.382 -29.675 1.00 82.94 94 GLY A C 1
ATOM 769 O O . GLY A 1 94 ? -7.077 -6.342 -29.370 1.00 82.94 94 GLY A O 1
ATOM 770 N N . ASP A 1 95 ? -6.562 -8.493 -28.940 1.00 78.38 95 ASP A N 1
ATOM 771 C CA . ASP A 1 95 ? -7.450 -8.647 -27.773 1.00 78.38 95 ASP A CA 1
ATOM 772 C C . ASP A 1 95 ? -6.873 -8.078 -26.466 1.00 78.38 95 ASP A C 1
ATOM 774 O O . ASP A 1 95 ? -7.484 -8.181 -25.402 1.00 78.38 95 ASP A O 1
ATOM 778 N N . SER A 1 96 ? -5.677 -7.485 -26.509 1.00 79.75 96 SER A N 1
ATOM 779 C CA . SER A 1 96 ? -5.007 -6.968 -25.316 1.00 79.75 96 SER A CA 1
ATOM 780 C C . SER A 1 96 ? -4.349 -5.612 -25.549 1.00 79.75 96 SER A C 1
ATOM 782 O O . SER A 1 96 ? -4.068 -5.201 -26.676 1.00 79.75 96 SER A O 1
ATOM 784 N N . LEU A 1 97 ? -4.132 -4.891 -24.451 1.00 82.81 97 LEU A N 1
ATOM 785 C CA . LEU A 1 97 ? -3.364 -3.652 -24.440 1.00 82.81 97 LEU A CA 1
ATOM 786 C C . LEU A 1 97 ? -1.912 -4.005 -24.126 1.00 82.81 97 LEU A C 1
ATOM 788 O O . LEU A 1 97 ? -1.643 -4.629 -23.098 1.00 82.81 97 LEU A O 1
ATOM 792 N N . GLU A 1 98 ? -0.991 -3.603 -24.999 1.00 86.19 98 GLU A N 1
ATOM 793 C CA . GLU A 1 98 ? 0.438 -3.826 -24.787 1.00 86.19 98 GLU A CA 1
ATOM 794 C C . GLU A 1 98 ? 0.919 -3.078 -23.536 1.00 86.19 98 GLU A C 1
ATOM 796 O O . GLU A 1 98 ? 0.645 -1.884 -23.360 1.00 86.19 98 GLU A O 1
ATOM 801 N N . VAL A 1 99 ? 1.656 -3.786 -22.679 1.00 88.75 99 VAL A N 1
ATOM 802 C CA . VAL A 1 99 ? 2.349 -3.218 -21.523 1.00 88.75 99 VAL A CA 1
ATOM 803 C C . VAL A 1 99 ? 3.842 -3.204 -21.810 1.00 88.75 99 VAL A C 1
ATOM 805 O O . VAL A 1 99 ? 4.442 -4.237 -22.088 1.00 88.75 99 VAL A O 1
ATOM 808 N N . ILE A 1 100 ? 4.432 -2.020 -21.718 1.00 89.19 100 ILE A N 1
ATOM 809 C CA . ILE A 1 100 ? 5.838 -1.759 -21.992 1.00 89.19 100 ILE A CA 1
ATOM 810 C C . ILE A 1 100 ? 6.533 -1.560 -20.649 1.00 89.19 100 ILE A C 1
ATOM 812 O O . ILE A 1 100 ? 6.165 -0.668 -19.881 1.00 89.19 100 ILE A O 1
ATOM 816 N N . ASN A 1 101 ? 7.530 -2.391 -20.361 1.00 91.25 101 ASN A N 1
ATOM 817 C CA . ASN A 1 101 ? 8.257 -2.376 -19.099 1.00 91.25 101 ASN A CA 1
ATOM 818 C C . ASN A 1 101 ? 9.754 -2.150 -19.341 1.00 91.25 101 ASN A C 1
ATOM 820 O O . ASN A 1 101 ? 10.456 -3.048 -19.800 1.00 91.25 101 ASN A O 1
ATOM 824 N N . TYR A 1 102 ? 10.253 -0.968 -18.977 1.00 89.56 102 TYR A N 1
ATOM 825 C CA . TYR A 1 102 ? 11.670 -0.633 -19.119 1.00 89.56 102 TYR A CA 1
ATOM 826 C C . TYR A 1 102 ? 12.514 -0.935 -17.869 1.00 89.56 102 TYR A C 1
ATOM 828 O O . TYR A 1 102 ? 13.691 -0.588 -17.858 1.00 89.56 102 TYR A O 1
ATOM 836 N N . ALA A 1 103 ? 11.972 -1.581 -16.824 1.00 88.56 103 ALA A N 1
ATOM 837 C CA . ALA A 1 103 ? 12.658 -1.758 -15.536 1.00 88.56 103 ALA A CA 1
ATOM 838 C C . ALA A 1 103 ? 14.102 -2.259 -15.672 1.00 88.56 103 ALA A C 1
ATOM 840 O O . ALA A 1 103 ? 15.012 -1.625 -15.152 1.00 88.56 103 ALA A O 1
ATOM 841 N N . THR A 1 104 ? 14.331 -3.349 -16.410 1.00 87.88 104 THR A N 1
ATOM 842 C CA . THR A 1 104 ? 15.663 -3.960 -16.540 1.00 87.88 104 THR A CA 1
ATOM 843 C C . THR A 1 104 ? 16.673 -3.034 -17.221 1.00 87.88 104 THR A C 1
ATOM 845 O O . THR A 1 104 ? 17.784 -2.878 -16.722 1.00 87.88 104 THR A O 1
ATOM 848 N N . LYS A 1 105 ? 16.281 -2.383 -18.328 1.00 88.44 105 LYS A N 1
ATOM 849 C CA . LYS A 1 105 ? 17.131 -1.418 -19.051 1.00 88.44 105 LYS A CA 1
ATOM 850 C C . LYS A 1 105 ? 17.495 -0.241 -18.143 1.00 88.44 105 LYS A C 1
ATOM 852 O O . LYS A 1 105 ? 18.655 0.135 -18.046 1.00 88.44 105 LYS A O 1
ATOM 857 N N 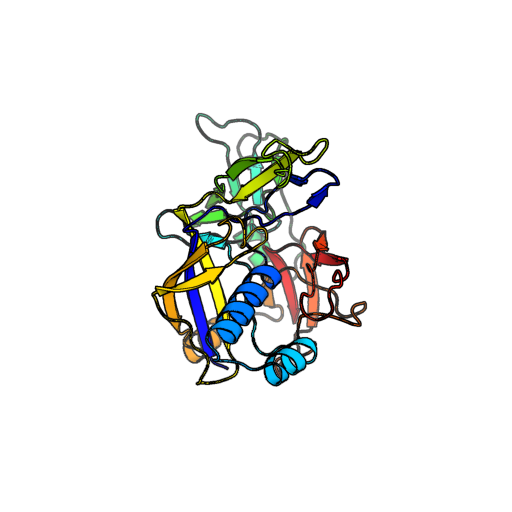. ILE A 1 106 ? 16.499 0.287 -17.434 1.00 89.50 106 ILE A N 1
ATOM 858 C CA . ILE A 1 106 ? 16.646 1.468 -16.584 1.00 89.50 106 ILE A CA 1
ATOM 859 C C . ILE A 1 106 ? 17.495 1.165 -15.351 1.00 89.50 106 ILE A C 1
ATOM 861 O O . ILE A 1 106 ? 18.359 1.963 -15.017 1.00 89.50 106 ILE A O 1
ATOM 865 N N . ILE A 1 107 ? 17.296 0.021 -14.690 1.00 88.38 107 ILE A N 1
ATOM 866 C CA . ILE A 1 107 ? 18.123 -0.384 -13.544 1.00 88.38 107 ILE A CA 1
ATOM 867 C C . ILE A 1 107 ? 19.591 -0.459 -13.967 1.00 88.38 107 ILE A C 1
ATOM 869 O O . ILE A 1 107 ? 20.432 0.147 -13.312 1.00 88.38 107 ILE A O 1
ATOM 873 N N . HIS A 1 108 ? 19.885 -1.102 -15.100 1.00 88.25 108 HIS A N 1
ATOM 874 C CA . HIS A 1 108 ? 21.247 -1.181 -15.626 1.00 88.25 108 HIS A CA 1
ATOM 875 C C . HIS A 1 108 ? 21.837 0.206 -15.945 1.00 88.25 108 HIS A C 1
ATOM 877 O O . HIS A 1 108 ? 23.000 0.471 -15.647 1.00 88.25 108 HIS A O 1
ATOM 883 N N . ASP A 1 109 ? 21.054 1.110 -16.544 1.00 89.88 109 ASP A N 1
ATOM 884 C CA . ASP A 1 109 ? 21.507 2.478 -16.819 1.00 89.88 109 ASP A CA 1
ATOM 885 C C . ASP A 1 109 ? 21.794 3.261 -15.531 1.00 89.88 109 ASP A C 1
ATOM 887 O O . ASP A 1 109 ? 22.846 3.889 -15.430 1.00 89.88 109 ASP A O 1
ATOM 891 N N . LEU A 1 110 ? 20.915 3.165 -14.530 1.00 89.44 110 LEU A N 1
ATOM 892 C CA . LEU A 1 110 ? 21.066 3.844 -13.242 1.00 89.44 110 LEU A CA 1
ATOM 893 C C . LEU A 1 110 ? 22.249 3.302 -12.428 1.00 89.44 110 LEU A C 1
ATOM 895 O O . LEU A 1 110 ? 22.987 4.087 -11.834 1.00 89.44 110 LEU A O 1
ATOM 899 N N . GLU A 1 111 ? 22.465 1.986 -12.427 1.00 86.62 111 GLU A N 1
ATOM 900 C CA . GLU A 1 111 ? 23.628 1.345 -11.798 1.00 86.62 111 GLU A CA 1
ATOM 901 C C . GLU A 1 111 ? 24.953 1.765 -12.452 1.00 86.62 111 GLU A C 1
ATOM 903 O O . GLU A 1 111 ? 25.976 1.855 -11.772 1.00 86.62 111 GLU A O 1
ATOM 908 N N . ALA A 1 112 ? 24.927 2.058 -13.756 1.00 86.50 112 ALA A N 1
ATOM 909 C CA . ALA A 1 112 ? 26.051 2.600 -14.519 1.00 86.50 112 ALA A CA 1
ATOM 910 C C . ALA A 1 112 ? 26.158 4.140 -14.453 1.00 86.50 112 ALA A C 1
ATOM 912 O O . ALA A 1 112 ? 26.932 4.728 -15.207 1.00 86.50 112 ALA A O 1
ATOM 913 N N . GLU A 1 113 ? 25.374 4.796 -13.589 1.00 84.75 113 GLU A N 1
ATOM 914 C CA . GLU A 1 113 ? 25.285 6.257 -13.439 1.00 84.75 113 GLU A CA 1
ATOM 915 C C . GLU A 1 113 ? 24.897 7.017 -14.728 1.00 84.75 113 GLU A C 1
ATOM 917 O O . GLU A 1 113 ? 25.187 8.205 -14.875 1.00 84.75 113 GLU A O 1
ATOM 922 N N . ARG A 1 114 ? 24.197 6.358 -15.659 1.00 87.81 114 ARG A N 1
ATOM 923 C CA . ARG A 1 114 ? 23.680 6.961 -16.896 1.00 87.81 114 ARG A CA 1
ATOM 924 C C . ARG A 1 114 ? 22.240 7.433 -16.714 1.00 87.81 114 ARG A C 1
ATOM 926 O O . ARG A 1 114 ? 21.444 6.803 -16.022 1.00 87.81 114 ARG A O 1
ATOM 933 N N . GLU A 1 115 ? 21.897 8.542 -17.365 1.00 85.56 115 GLU A N 1
ATOM 934 C CA . GLU A 1 115 ? 20.517 9.031 -17.388 1.00 85.56 115 GLU A CA 1
ATOM 935 C C . GLU A 1 115 ? 19.632 8.113 -18.252 1.00 85.56 115 GLU A C 1
ATOM 937 O O . GLU A 1 115 ? 19.966 7.865 -19.419 1.00 85.56 115 GLU A O 1
ATOM 942 N N . PRO A 1 116 ? 18.507 7.611 -17.712 1.00 85.75 116 PRO A N 1
ATOM 943 C CA . PRO A 1 116 ? 17.645 6.680 -18.419 1.00 85.75 116 PRO A CA 1
ATOM 944 C C . PRO A 1 116 ? 16.998 7.301 -19.661 1.00 85.75 116 PRO A C 1
ATOM 946 O O . PRO A 1 116 ? 16.356 8.348 -19.591 1.00 85.75 116 PRO A O 1
ATOM 949 N N . GLN A 1 117 ? 17.089 6.600 -20.793 1.00 83.44 117 GLN A N 1
ATOM 950 C CA . GLN A 1 117 ? 16.404 6.976 -22.032 1.00 83.44 117 GLN A CA 1
ATOM 951 C C . GLN A 1 117 ? 15.103 6.183 -22.182 1.00 83.44 117 GLN A C 1
ATOM 953 O O . GLN A 1 117 ? 15.121 4.952 -22.296 1.00 83.44 117 GLN A O 1
ATOM 958 N N . ILE A 1 118 ? 13.975 6.896 -22.186 1.00 81.94 118 ILE A N 1
ATOM 959 C CA . ILE A 1 118 ? 12.634 6.315 -22.287 1.00 81.94 118 ILE A CA 1
ATOM 960 C C . ILE A 1 118 ? 12.089 6.561 -23.688 1.00 81.94 118 ILE A C 1
ATOM 962 O O . ILE A 1 118 ? 12.014 7.698 -24.153 1.00 81.94 118 ILE A O 1
ATOM 966 N N . GLU A 1 119 ? 11.657 5.490 -24.336 1.00 80.50 119 GLU A N 1
ATOM 967 C CA . GLU A 1 119 ? 10.931 5.569 -25.596 1.00 80.50 119 GLU A CA 1
ATOM 968 C C . GLU A 1 119 ? 9.435 5.714 -25.293 1.00 80.50 119 GLU A C 1
ATOM 970 O O . GLU A 1 119 ? 8.856 4.941 -24.530 1.00 80.50 119 GLU A O 1
ATOM 975 N N . PHE A 1 120 ? 8.796 6.728 -25.878 1.00 79.75 120 PHE A N 1
ATOM 976 C CA . PHE A 1 120 ? 7.368 7.005 -25.674 1.00 79.75 120 PHE A CA 1
ATOM 977 C C . PHE A 1 120 ? 6.493 6.374 -26.766 1.00 79.75 120 PHE A C 1
ATOM 979 O O . PHE A 1 120 ? 5.437 6.903 -27.114 1.00 79.75 120 PHE A O 1
ATOM 986 N N . THR A 1 121 ? 6.934 5.248 -27.325 1.00 86.06 121 THR A N 1
ATOM 987 C CA . THR A 1 121 ? 6.250 4.540 -28.408 1.00 86.06 121 THR A CA 1
ATOM 988 C C . THR A 1 121 ? 6.096 3.064 -28.084 1.00 86.06 121 THR A C 1
ATOM 990 O O . THR A 1 121 ? 7.012 2.426 -27.577 1.00 86.06 121 THR A O 1
ATOM 993 N N . CYS A 1 122 ? 4.928 2.516 -28.401 1.00 86.38 122 CYS A N 1
ATOM 994 C CA . CYS A 1 122 ? 4.671 1.078 -28.328 1.00 86.38 122 CYS A CA 1
ATOM 995 C C . CYS A 1 122 ? 5.364 0.317 -29.477 1.00 86.38 122 CYS A C 1
ATOM 997 O O . CYS A 1 122 ? 5.849 0.952 -30.417 1.00 86.38 122 CYS A O 1
ATOM 999 N N . SER A 1 123 ? 5.347 -1.021 -29.471 1.00 85.88 123 SER A N 1
ATOM 1000 C CA . SER A 1 123 ? 5.992 -1.833 -30.526 1.00 85.88 123 SER A CA 1
ATOM 1001 C C . SER A 1 123 ? 5.439 -1.580 -31.935 1.00 85.88 123 SER A C 1
ATOM 1003 O O . SER A 1 123 ? 6.120 -1.813 -32.930 1.00 85.88 123 SER A O 1
ATOM 1005 N N . ARG A 1 124 ? 4.213 -1.050 -32.029 1.00 86.00 124 ARG A N 1
ATOM 1006 C CA . ARG A 1 124 ? 3.549 -0.644 -33.280 1.00 86.00 124 ARG A CA 1
ATOM 1007 C C . ARG A 1 124 ? 3.708 0.844 -33.620 1.00 86.00 124 ARG A C 1
ATOM 1009 O O . ARG A 1 124 ? 3.028 1.340 -34.509 1.00 86.00 124 ARG A O 1
ATOM 1016 N N . GLY A 1 125 ? 4.540 1.583 -32.886 1.00 87.81 125 GLY A N 1
ATOM 1017 C CA . GLY A 1 125 ? 4.810 3.003 -33.139 1.00 87.81 125 GLY A CA 1
ATOM 1018 C C . GLY A 1 125 ? 3.759 3.989 -32.612 1.00 87.81 125 GLY A C 1
ATOM 1019 O O . GLY A 1 125 ? 3.915 5.193 -32.793 1.00 87.81 125 GLY A O 1
ATOM 1020 N N . HIS A 1 126 ? 2.701 3.536 -31.927 1.00 88.31 126 HIS A N 1
ATOM 1021 C CA . HIS A 1 126 ? 1.743 4.455 -31.300 1.00 88.31 126 HIS A CA 1
ATOM 1022 C C . HIS A 1 126 ? 2.387 5.250 -30.156 1.00 88.31 126 HIS A C 1
ATOM 1024 O O . HIS A 1 126 ? 2.986 4.664 -29.253 1.00 88.31 126 HIS A O 1
ATOM 1030 N N . SER A 1 127 ? 2.166 6.565 -30.148 1.00 88.38 127 SER A N 1
ATOM 1031 C CA . SER A 1 127 ? 2.600 7.495 -29.093 1.00 88.38 127 SER A CA 1
ATOM 1032 C C . SER A 1 127 ? 1.579 7.665 -27.959 1.00 88.38 127 SER A C 1
ATOM 1034 O O . SER A 1 127 ? 1.838 8.323 -26.952 1.00 88.38 127 SER A O 1
ATOM 1036 N N . THR A 1 128 ? 0.386 7.079 -28.097 1.00 88.50 128 THR A N 1
ATOM 1037 C CA . THR A 1 128 ? -0.684 7.183 -27.099 1.00 88.50 128 THR A CA 1
ATOM 1038 C C . THR A 1 128 ? -0.490 6.158 -25.981 1.00 88.50 128 THR A C 1
ATOM 1040 O O . THR A 1 128 ? -1.109 5.091 -25.968 1.00 88.50 128 THR A O 1
ATOM 1043 N N . ILE A 1 129 ? 0.374 6.495 -25.027 1.00 90.44 129 ILE A N 1
ATOM 1044 C CA . ILE A 1 129 ? 0.701 5.651 -23.873 1.00 90.44 129 ILE A CA 1
ATOM 1045 C C . ILE A 1 129 ? 0.210 6.256 -22.548 1.00 90.44 129 ILE A C 1
ATOM 1047 O O . ILE A 1 129 ? 0.126 7.471 -22.373 1.00 90.44 129 ILE A O 1
ATOM 1051 N N . GLU A 1 130 ? -0.157 5.395 -21.602 1.00 91.25 130 GLU A N 1
ATOM 1052 C CA . GLU A 1 130 ? -0.557 5.733 -20.234 1.00 91.25 130 GLU A CA 1
ATOM 1053 C C . GLU A 1 130 ? 0.479 5.191 -19.248 1.00 91.25 130 GLU A C 1
ATOM 1055 O O . GLU A 1 130 ? 0.821 4.014 -19.295 1.00 91.25 130 GLU A O 1
ATOM 1060 N N . GLY A 1 131 ? 0.969 6.023 -18.328 1.00 91.19 131 GLY A N 1
ATOM 1061 C CA . GLY A 1 131 ? 1.861 5.547 -17.267 1.00 91.19 131 GLY A CA 1
ATOM 1062 C C . GLY A 1 131 ? 1.113 4.682 -16.253 1.00 91.19 131 GLY A C 1
ATOM 1063 O O . GLY A 1 131 ? 0.098 5.122 -15.710 1.00 91.19 131 GLY A O 1
ATOM 1064 N N . LEU A 1 132 ? 1.642 3.494 -15.958 1.00 92.88 132 LEU A N 1
ATOM 1065 C CA . LEU A 1 132 ? 1.055 2.574 -14.980 1.00 92.88 132 LEU A CA 1
ATOM 1066 C C . LEU A 1 132 ? 1.349 2.980 -13.533 1.00 92.88 132 LEU A C 1
ATOM 1068 O O . LEU A 1 132 ? 0.575 2.652 -12.645 1.00 92.88 132 LEU A O 1
ATOM 1072 N N . HIS A 1 133 ? 2.419 3.728 -13.268 1.00 93.19 133 HIS A N 1
ATOM 1073 C CA . HIS A 1 133 ? 2.776 4.156 -11.914 1.00 93.19 133 HIS A CA 1
ATOM 1074 C C . HIS A 1 133 ? 1.732 5.099 -11.272 1.00 93.19 133 HIS A C 1
ATOM 1076 O O . HIS A 1 133 ? 1.399 6.130 -11.879 1.00 93.19 133 HIS A O 1
ATOM 1082 N N . PRO A 1 134 ? 1.268 4.841 -10.029 1.00 93.06 134 PRO A N 1
ATOM 1083 C CA . PRO A 1 134 ? 1.683 3.782 -9.091 1.00 93.06 134 PRO A CA 1
ATOM 1084 C C . PRO A 1 134 ? 0.671 2.621 -8.951 1.00 93.06 134 PRO A C 1
ATOM 1086 O O . PRO A 1 134 ? 0.545 2.050 -7.868 1.00 93.06 134 PRO A O 1
ATOM 1089 N N . LYS A 1 135 ? -0.104 2.299 -9.996 1.00 93.56 135 LYS A N 1
ATOM 1090 C CA . LYS A 1 135 ? -1.132 1.243 -9.950 1.00 93.56 135 LYS A CA 1
ATOM 1091 C C . LYS A 1 135 ? -0.514 -0.107 -9.543 1.00 93.56 135 LYS A C 1
ATOM 1093 O O . LYS A 1 135 ? 0.617 -0.385 -9.951 1.00 93.56 135 LYS A O 1
ATOM 1098 N N . PRO A 1 136 ? -1.217 -0.957 -8.777 1.00 95.50 136 PRO A N 1
ATOM 1099 C CA . PRO A 1 136 ? -0.719 -2.285 -8.439 1.00 95.50 136 PRO A CA 1
ATOM 1100 C C . PRO A 1 136 ? -0.535 -3.160 -9.686 1.00 95.50 136 PRO A C 1
ATOM 1102 O O . PRO A 1 136 ? -1.403 -3.223 -10.559 1.00 95.50 136 PRO A O 1
ATOM 1105 N N . VAL A 1 137 ? 0.594 -3.859 -9.763 1.00 95.75 137 VAL A N 1
ATOM 1106 C CA . VAL A 1 137 ? 0.943 -4.778 -10.854 1.00 95.75 137 VAL A CA 1
ATOM 1107 C C . VAL A 1 137 ? 1.537 -6.071 -10.302 1.00 95.75 137 VAL A C 1
ATOM 1109 O O . VAL A 1 137 ? 2.203 -6.065 -9.270 1.00 95.75 137 VAL A O 1
ATOM 1112 N N . ILE A 1 138 ? 1.327 -7.185 -10.998 1.00 95.38 138 ILE A N 1
ATOM 1113 C CA . ILE A 1 138 ? 2.042 -8.442 -10.753 1.00 95.38 138 ILE A CA 1
ATOM 1114 C C . ILE A 1 138 ? 3.112 -8.593 -11.843 1.00 95.38 138 ILE A C 1
ATOM 1116 O O . ILE A 1 138 ? 2.762 -8.548 -13.029 1.00 95.38 138 ILE A O 1
ATOM 1120 N N . PRO A 1 139 ? 4.395 -8.777 -11.485 1.00 90.25 139 PRO A N 1
ATOM 1121 C CA . PRO A 1 139 ? 5.437 -9.076 -12.457 1.00 90.25 139 PRO A CA 1
ATOM 1122 C C . PRO A 1 139 ? 5.348 -10.527 -12.957 1.00 90.25 139 PRO A C 1
ATOM 1124 O O . PRO A 1 139 ? 5.188 -11.472 -12.184 1.00 90.25 139 PRO A O 1
ATOM 1127 N N . PHE A 1 140 ? 5.478 -10.701 -14.271 1.00 85.38 140 PHE A N 1
ATOM 1128 C CA . PHE A 1 140 ? 5.536 -11.982 -14.978 1.00 85.38 140 PHE A CA 1
ATOM 1129 C C . PHE A 1 140 ? 6.757 -11.970 -15.907 1.00 85.38 140 PHE A C 1
ATOM 1131 O O . PHE A 1 140 ? 6.647 -11.703 -17.106 1.00 85.38 140 PHE A O 1
ATOM 1138 N N . GLY A 1 141 ? 7.941 -12.218 -15.338 1.00 82.00 141 GLY A N 1
ATOM 1139 C CA . GLY A 1 141 ? 9.205 -12.060 -16.060 1.00 82.00 141 GLY A CA 1
ATOM 1140 C C . GLY A 1 141 ? 9.381 -10.605 -16.523 1.00 82.00 141 GLY A C 1
ATOM 1141 O O . GLY A 1 141 ? 9.326 -9.714 -15.676 1.00 82.00 141 GLY A O 1
ATOM 1142 N N . PRO A 1 142 ? 9.554 -10.333 -17.832 1.00 80.12 142 PRO A N 1
ATOM 1143 C CA . PRO A 1 142 ? 9.655 -8.965 -18.344 1.00 80.12 142 PRO A CA 1
ATOM 1144 C C . PRO A 1 142 ? 8.307 -8.222 -18.366 1.00 80.12 142 PRO A C 1
ATOM 1146 O O . PRO A 1 142 ? 8.286 -6.996 -18.435 1.00 80.12 142 PRO A O 1
ATOM 1149 N N . ASN A 1 143 ? 7.179 -8.932 -18.288 1.00 86.56 143 ASN A N 1
ATOM 1150 C CA . ASN A 1 143 ? 5.849 -8.345 -18.438 1.00 86.56 143 ASN A CA 1
ATOM 1151 C C . ASN A 1 143 ? 5.235 -7.953 -17.089 1.00 86.56 143 ASN A C 1
ATOM 1153 O O . ASN A 1 143 ? 5.563 -8.517 -16.045 1.00 86.56 143 ASN A O 1
ATOM 1157 N N . LEU A 1 144 ? 4.286 -7.016 -17.119 1.00 91.88 144 LEU A N 1
ATOM 1158 C CA . LEU A 1 144 ? 3.506 -6.597 -15.953 1.00 91.88 144 LEU A CA 1
ATOM 1159 C C . LEU A 1 144 ? 2.013 -6.795 -16.235 1.00 91.88 144 LEU A C 1
ATOM 1161 O O . LEU A 1 144 ? 1.512 -6.362 -17.272 1.00 91.88 144 LEU A O 1
ATOM 1165 N N . LYS A 1 145 ? 1.291 -7.410 -15.295 1.00 92.44 145 LYS A N 1
ATOM 1166 C CA . LYS A 1 145 ? -0.178 -7.503 -15.312 1.00 92.44 145 LYS A CA 1
ATOM 1167 C C . LYS A 1 145 ? -0.739 -6.493 -14.315 1.00 92.44 145 LYS A C 1
ATOM 1169 O O . LYS A 1 145 ? -0.480 -6.611 -13.120 1.00 92.44 145 LYS A O 1
ATOM 1174 N N . GLU A 1 146 ? -1.492 -5.508 -14.798 1.00 92.81 146 GLU A N 1
ATOM 1175 C CA . GLU A 1 146 ? -2.244 -4.566 -13.954 1.00 92.81 146 GLU A CA 1
ATOM 1176 C C . GLU A 1 146 ? -3.253 -5.333 -13.089 1.00 92.81 146 GLU A C 1
AT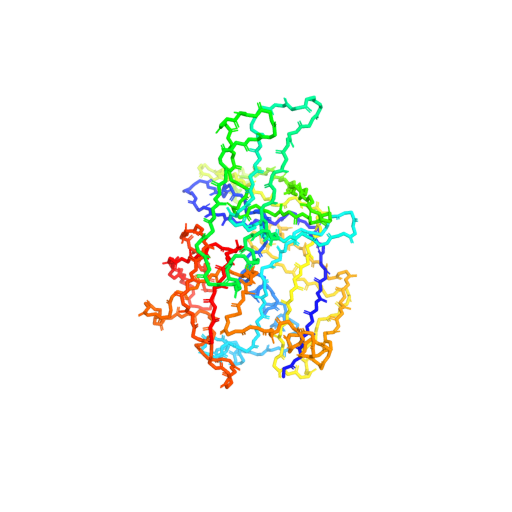OM 1178 O O . GLU A 1 146 ? -3.998 -6.173 -13.598 1.00 92.81 146 GLU A O 1
ATOM 1183 N N . VAL A 1 147 ? -3.281 -5.041 -11.788 1.00 94.00 147 VAL A N 1
ATOM 1184 C CA . VAL A 1 147 ? -4.258 -5.608 -10.858 1.00 94.00 147 VAL A CA 1
ATOM 1185 C C . VAL A 1 147 ? -5.330 -4.574 -10.570 1.00 94.00 147 VAL A C 1
ATOM 1187 O O . VAL A 1 147 ? -5.033 -3.442 -10.194 1.00 94.00 147 VAL A O 1
ATOM 1190 N N . ARG A 1 148 ? -6.587 -4.983 -10.735 1.00 90.94 148 ARG A N 1
ATOM 1191 C CA . ARG A 1 148 ? -7.754 -4.162 -10.423 1.00 90.94 148 ARG A CA 1
ATOM 1192 C C . ARG A 1 148 ? -8.437 -4.696 -9.179 1.00 90.94 148 ARG A C 1
ATOM 1194 O O . ARG A 1 148 ? -8.683 -5.895 -9.077 1.00 90.94 148 ARG A O 1
ATOM 1201 N N . ILE A 1 149 ? -8.729 -3.788 -8.261 1.00 91.69 149 ILE A N 1
ATOM 1202 C CA . ILE A 1 149 ? -9.522 -4.064 -7.070 1.00 91.69 149 ILE A CA 1
ATOM 1203 C C . ILE A 1 149 ? -11.004 -3.948 -7.428 1.00 91.69 149 ILE A C 1
ATOM 1205 O O . ILE A 1 149 ? -11.395 -3.102 -8.232 1.00 91.69 149 ILE A O 1
ATOM 1209 N N . LEU A 1 150 ? -11.824 -4.809 -6.832 1.00 93.31 150 LEU A N 1
ATOM 1210 C CA . LEU A 1 150 ? -13.275 -4.708 -6.897 1.00 93.31 150 LEU A CA 1
ATOM 1211 C C . LEU A 1 150 ? -13.777 -3.731 -5.835 1.00 93.31 150 LEU A C 1
ATOM 1213 O O . LEU A 1 150 ? -13.374 -3.799 -4.669 1.00 93.31 150 LEU A O 1
ATOM 1217 N N . PHE A 1 151 ? -14.690 -2.852 -6.225 1.00 91.19 151 PHE A N 1
ATOM 1218 C CA . PHE A 1 151 ? -15.323 -1.905 -5.318 1.00 91.19 151 PHE A CA 1
ATOM 1219 C C . PHE A 1 151 ? -16.781 -2.279 -5.068 1.00 91.19 151 PHE A C 1
ATOM 1221 O O . PHE A 1 151 ? -17.419 -2.967 -5.863 1.00 91.19 151 PHE A O 1
ATOM 1228 N N . HIS A 1 152 ? -17.276 -1.863 -3.912 1.00 89.56 152 HIS A N 1
ATOM 1229 C CA . HIS A 1 152 ? -18.648 -2.023 -3.477 1.00 89.56 152 HIS A CA 1
ATOM 1230 C C . HIS A 1 152 ? -19.205 -0.644 -3.145 1.00 89.56 152 HIS A C 1
ATOM 1232 O O . HIS A 1 152 ? -18.644 0.066 -2.309 1.00 89.56 152 HIS A O 1
ATOM 1238 N N . GLU A 1 153 ? -20.307 -0.294 -3.793 1.00 88.44 153 GLU A N 1
ATOM 1239 C CA . GLU A 1 153 ? -21.069 0.913 -3.503 1.00 88.44 153 GLU A CA 1
ATOM 1240 C C . GLU A 1 153 ? -22.205 0.574 -2.540 1.00 88.44 153 GLU A C 1
ATOM 1242 O O . GLU A 1 153 ? -22.930 -0.407 -2.726 1.00 88.44 153 GLU A O 1
ATOM 1247 N N . ALA A 1 154 ? -22.353 1.385 -1.497 1.00 85.06 154 ALA A N 1
ATOM 1248 C CA . ALA A 1 154 ? -23.403 1.234 -0.508 1.00 85.06 154 ALA A CA 1
ATOM 1249 C C . ALA A 1 154 ? -24.003 2.595 -0.161 1.00 85.06 154 ALA A C 1
ATOM 1251 O O . ALA A 1 154 ? -23.323 3.483 0.351 1.00 85.06 154 ALA A O 1
ATOM 1252 N N . ILE A 1 155 ? -25.315 2.717 -0.348 1.00 85.75 155 ILE A N 1
ATOM 1253 C CA . ILE A 1 155 ? -26.077 3.898 0.052 1.00 85.75 155 ILE A CA 1
ATOM 1254 C C . ILE A 1 155 ? -26.725 3.615 1.403 1.00 85.75 155 ILE A C 1
ATOM 1256 O O . ILE A 1 155 ? -27.349 2.576 1.611 1.00 85.75 155 ILE A O 1
ATOM 1260 N N . SER A 1 156 ? -26.582 4.540 2.344 1.00 83.56 156 SER A N 1
ATOM 1261 C CA . SER A 1 156 ? -27.175 4.442 3.677 1.00 83.56 156 SER A CA 1
ATOM 1262 C C . SER A 1 156 ? -27.936 5.707 4.043 1.00 83.56 156 SER A C 1
ATOM 1264 O O . SER A 1 156 ? -27.567 6.809 3.647 1.00 83.56 156 SER A O 1
ATOM 1266 N N . VAL A 1 157 ? -28.970 5.556 4.868 1.00 86.50 157 VAL A N 1
ATOM 1267 C CA . VAL A 1 157 ? -29.746 6.673 5.418 1.00 86.50 157 VAL A CA 1
ATOM 1268 C C . VAL A 1 157 ? -29.598 6.729 6.934 1.00 86.50 157 VAL A C 1
ATOM 1270 O O . VAL A 1 157 ? -29.612 5.705 7.617 1.00 86.50 157 VAL A O 1
ATOM 1273 N N . GLY A 1 158 ? -29.459 7.931 7.487 1.00 83.69 158 GLY A N 1
ATOM 1274 C CA . GLY A 1 158 ? -29.613 8.153 8.918 1.00 83.69 158 GLY A CA 1
ATOM 1275 C C . GLY A 1 158 ? -31.061 7.898 9.321 1.00 83.69 158 GLY A C 1
ATOM 1276 O O . GLY A 1 158 ? -31.976 8.319 8.620 1.00 83.69 158 GLY A O 1
ATOM 1277 N N . ILE A 1 159 ? -31.276 7.211 10.440 1.00 84.44 159 ILE A N 1
ATOM 1278 C CA . ILE A 1 159 ? -32.616 6.929 10.962 1.00 84.44 159 ILE A CA 1
ATOM 1279 C C . ILE A 1 159 ? -32.883 7.852 12.149 1.00 84.44 159 ILE A C 1
ATOM 1281 O O . ILE A 1 159 ? -32.127 7.859 13.125 1.00 84.44 159 ILE A O 1
ATOM 1285 N N . ASN A 1 160 ? -33.980 8.602 12.082 1.00 86.81 160 ASN A N 1
ATOM 1286 C CA . ASN A 1 160 ? -34.503 9.340 13.219 1.00 86.81 160 ASN A CA 1
ATOM 1287 C C . ASN A 1 160 ? -35.110 8.349 14.219 1.00 86.81 160 ASN A C 1
ATOM 1289 O O . ASN A 1 160 ? -36.134 7.726 13.937 1.00 86.81 160 ASN A O 1
ATOM 1293 N N . LYS A 1 161 ? -34.510 8.219 15.407 1.00 87.44 161 LYS A N 1
ATOM 1294 C CA . LYS A 1 161 ? -34.970 7.258 16.424 1.00 87.44 161 LYS A CA 1
ATOM 1295 C C . LYS A 1 161 ? -36.373 7.553 16.967 1.00 87.44 161 LYS A C 1
ATOM 1297 O O . LYS A 1 161 ? -37.044 6.622 17.391 1.00 87.44 161 LYS A O 1
ATOM 1302 N N . HIS A 1 162 ? -36.821 8.809 16.950 1.00 89.19 162 HIS A N 1
ATOM 1303 C CA . HIS A 1 162 ? -38.153 9.190 17.435 1.00 89.19 162 HIS A CA 1
ATOM 1304 C C . HIS A 1 162 ? -39.246 8.913 16.405 1.00 89.19 162 HIS A C 1
ATOM 1306 O O . HIS A 1 162 ? -40.353 8.535 16.769 1.00 89.19 162 HIS A O 1
ATOM 1312 N N . LYS A 1 163 ? -38.938 9.114 15.120 1.00 87.50 163 LYS A N 1
ATOM 1313 C CA . LYS A 1 163 ? -39.902 8.946 14.021 1.00 87.50 163 LYS A CA 1
ATOM 1314 C C . LYS A 1 163 ? -39.834 7.572 13.353 1.00 87.50 163 LYS A C 1
ATOM 1316 O O . LYS A 1 163 ? -40.675 7.280 12.514 1.00 87.50 163 LYS A O 1
ATOM 1321 N N . ALA A 1 164 ? -38.816 6.771 13.680 1.00 84.12 164 ALA A N 1
ATOM 1322 C CA . ALA A 1 164 ? -38.471 5.519 12.999 1.00 84.12 164 ALA A CA 1
ATOM 1323 C C . ALA A 1 164 ? -38.416 5.659 11.462 1.00 84.12 164 ALA A C 1
ATOM 1325 O O . ALA A 1 164 ? -38.687 4.718 10.723 1.00 84.12 164 ALA A O 1
ATOM 1326 N N . SER A 1 165 ? -38.066 6.853 10.980 1.00 86.88 165 SER A N 1
ATOM 1327 C CA . SER A 1 165 ? -38.039 7.216 9.564 1.00 86.88 165 SER A CA 1
ATOM 1328 C C . SER A 1 165 ? -36.648 7.698 9.165 1.00 86.88 165 SER A C 1
ATOM 1330 O O . SER A 1 165 ? -35.828 8.033 10.024 1.00 86.88 165 SER A O 1
ATOM 1332 N N . SER A 1 166 ? -36.379 7.793 7.861 1.00 83.31 166 SER A N 1
ATOM 1333 C CA . SER A 1 166 ? -35.158 8.435 7.370 1.00 83.31 166 SER A CA 1
ATOM 1334 C C . SER A 1 166 ? -35.080 9.886 7.853 1.00 83.31 166 SER A C 1
ATOM 1336 O O . SER A 1 166 ? -36.048 10.642 7.731 1.00 83.31 166 SER A O 1
ATOM 1338 N N . GLU A 1 167 ? -33.930 10.274 8.388 1.00 86.81 167 GLU A N 1
ATOM 1339 C CA . GLU A 1 167 ? -33.617 11.649 8.753 1.00 86.81 167 GLU A CA 1
ATOM 1340 C C . GLU A 1 167 ? -33.304 12.454 7.487 1.00 86.81 167 GLU A C 1
ATOM 1342 O O . GLU A 1 167 ? -32.562 12.009 6.603 1.00 86.81 167 GLU A O 1
ATOM 1347 N N . ARG A 1 168 ? -33.883 13.652 7.379 1.00 82.81 168 ARG A N 1
ATOM 1348 C CA . ARG A 1 168 ? -33.696 14.495 6.196 1.00 82.81 168 ARG A CA 1
ATOM 1349 C C . ARG A 1 168 ? -32.229 14.928 6.110 1.00 82.81 168 ARG A C 1
ATOM 1351 O O . ARG A 1 168 ? -31.621 15.264 7.119 1.00 82.81 168 ARG A O 1
ATOM 1358 N N . ASN A 1 169 ? -31.674 14.946 4.897 1.00 80.81 169 ASN A N 1
ATOM 1359 C CA . ASN A 1 169 ? -30.272 15.298 4.610 1.00 80.81 169 ASN A CA 1
ATOM 1360 C C . ASN A 1 169 ? -29.215 14.345 5.200 1.00 80.81 169 ASN A C 1
ATOM 1362 O O . ASN A 1 169 ? -28.035 14.679 5.195 1.00 80.81 169 ASN A O 1
ATOM 1366 N N . MET A 1 170 ? -29.609 13.155 5.658 1.00 84.94 170 MET A N 1
ATOM 1367 C CA . MET A 1 170 ? -28.692 12.132 6.174 1.00 84.94 170 MET A CA 1
ATOM 1368 C C . MET A 1 170 ? -28.576 10.949 5.205 1.00 84.94 170 MET A C 1
ATOM 1370 O O . MET A 1 170 ? -28.619 9.798 5.627 1.00 84.94 170 MET A O 1
ATOM 1374 N N . LEU A 1 171 ? -28.477 11.227 3.903 1.00 84.81 171 LEU A N 1
ATOM 1375 C CA . LEU A 1 171 ? -28.142 10.231 2.884 1.00 84.81 171 LEU A CA 1
ATOM 1376 C C . LEU A 1 171 ? -26.620 10.199 2.733 1.00 84.81 171 LEU A C 1
ATOM 1378 O O . LEU A 1 171 ? -26.003 11.241 2.522 1.00 84.81 171 LEU A O 1
ATOM 1382 N N . PHE A 1 172 ? -26.035 9.015 2.842 1.00 82.44 172 PHE A N 1
ATOM 1383 C CA . PHE A 1 172 ? -24.603 8.795 2.716 1.00 82.44 172 PHE A CA 1
ATOM 1384 C C . PHE A 1 172 ? -24.346 7.796 1.605 1.00 82.44 172 PHE A C 1
ATOM 1386 O O . PHE A 1 172 ? -24.966 6.734 1.583 1.00 82.44 172 PHE A O 1
ATOM 1393 N N . ASP A 1 173 ? -23.409 8.136 0.733 1.00 83.81 173 ASP A N 1
ATOM 1394 C CA . ASP A 1 173 ? -22.899 7.236 -0.289 1.00 83.81 173 ASP A CA 1
ATOM 1395 C C . ASP A 1 173 ? -21.473 6.799 0.076 1.00 83.81 173 ASP A C 1
ATOM 1397 O O . ASP A 1 173 ? -20.623 7.616 0.467 1.00 83.81 173 ASP A O 1
ATOM 1401 N N . TYR A 1 174 ? -21.243 5.491 0.032 1.00 83.50 174 TYR A N 1
ATOM 1402 C CA . TYR A 1 174 ? -19.995 4.853 0.421 1.00 83.50 174 TYR A CA 1
ATOM 1403 C C . TYR A 1 174 ? -19.449 4.033 -0.737 1.00 83.50 174 TYR A C 1
ATOM 1405 O O . TYR A 1 174 ? -20.024 3.011 -1.099 1.00 83.50 174 TYR A O 1
ATOM 1413 N N . GLU A 1 175 ? -18.271 4.406 -1.223 1.00 87.19 175 GLU A N 1
ATOM 1414 C CA . GLU A 1 175 ? -17.466 3.559 -2.091 1.00 87.19 175 GLU A CA 1
ATOM 1415 C C . GLU A 1 175 ? -16.392 2.857 -1.240 1.00 87.19 175 GLU A C 1
ATOM 1417 O O . GLU A 1 175 ? -15.570 3.493 -0.567 1.00 87.19 175 GLU A O 1
ATOM 1422 N N . ALA A 1 176 ? -16.429 1.526 -1.213 1.00 90.69 176 ALA A N 1
ATOM 1423 C CA . ALA A 1 176 ? -15.572 0.691 -0.378 1.00 90.69 176 ALA A CA 1
ATOM 1424 C C . ALA A 1 176 ? -14.836 -0.361 -1.212 1.00 90.69 176 ALA A C 1
ATOM 1426 O O . ALA A 1 176 ? -15.319 -0.812 -2.245 1.00 90.69 176 ALA A O 1
ATOM 1427 N N . ILE A 1 177 ? -13.683 -0.820 -0.730 1.00 93.56 177 ILE A N 1
ATOM 1428 C CA . ILE A 1 177 ? -13.046 -2.032 -1.254 1.00 93.56 177 ILE A CA 1
ATOM 1429 C C . ILE A 1 177 ? -13.972 -3.212 -0.945 1.00 93.56 177 ILE A C 1
ATOM 1431 O O . ILE A 1 177 ? -14.348 -3.401 0.212 1.00 93.56 177 ILE A O 1
ATOM 1435 N N . ALA A 1 178 ? -14.354 -3.991 -1.958 1.00 95.06 178 ALA A N 1
ATOM 1436 C CA . ALA A 1 178 ? -15.270 -5.116 -1.796 1.00 95.06 178 ALA A CA 1
ATOM 1437 C C . ALA A 1 178 ? -14.684 -6.225 -0.901 1.00 95.06 178 ALA A C 1
ATOM 1439 O O . ALA A 1 178 ? -13.468 -6.440 -0.867 1.00 95.06 178 ALA A O 1
ATOM 1440 N N . ALA A 1 179 ? -15.567 -6.945 -0.205 1.00 96.50 179 ALA A N 1
ATOM 1441 C CA . ALA A 1 179 ? -15.215 -8.117 0.599 1.00 96.50 179 ALA A CA 1
ATOM 1442 C C . ALA A 1 179 ? -14.688 -9.284 -0.265 1.00 96.50 179 ALA A C 1
ATOM 1444 O O . ALA A 1 179 ? -14.871 -9.307 -1.480 1.00 96.50 179 ALA A O 1
ATOM 1445 N N . GLY A 1 180 ? -14.034 -10.256 0.373 1.00 96.81 180 GLY A N 1
ATOM 1446 C CA . GLY A 1 180 ? -13.429 -11.443 -0.247 1.00 96.81 180 GLY A CA 1
ATOM 1447 C C . GLY A 1 180 ? -12.058 -11.198 -0.887 1.00 96.81 180 GLY A C 1
ATOM 1448 O O . GLY A 1 180 ? -11.400 -12.134 -1.339 1.00 96.81 180 GLY A O 1
ATOM 1449 N N . GLN A 1 181 ? -11.597 -9.946 -0.934 1.00 96.94 181 GLN A N 1
ATOM 1450 C CA . GLN A 1 181 ? -10.293 -9.601 -1.496 1.00 96.94 181 GLN A CA 1
ATOM 1451 C C . GLN A 1 181 ? -9.176 -9.807 -0.476 1.00 96.94 181 GLN A C 1
ATOM 1453 O O . GLN A 1 181 ? -9.324 -9.483 0.707 1.00 96.94 181 GLN A O 1
ATOM 1458 N N . LYS A 1 182 ? -8.041 -10.321 -0.957 1.00 98.31 182 LYS A N 1
ATOM 1459 C CA . LYS A 1 182 ? -6.849 -10.581 -0.150 1.00 98.31 182 LYS A CA 1
ATOM 1460 C C . LYS A 1 182 ? -5.776 -9.538 -0.407 1.00 98.31 182 LYS A C 1
ATOM 1462 O O . LYS A 1 182 ? -5.613 -9.062 -1.529 1.00 98.31 182 LYS A O 1
ATOM 1467 N N . PHE A 1 183 ? -5.024 -9.226 0.636 1.00 98.38 183 PHE A N 1
ATOM 1468 C CA . PHE A 1 183 ? -3.927 -8.270 0.609 1.00 98.38 183 PHE A CA 1
ATOM 1469 C C . PHE A 1 183 ? -2.728 -8.850 1.339 1.00 98.38 183 PHE A C 1
ATOM 1471 O O . PHE A 1 183 ? -2.896 -9.576 2.316 1.00 98.38 183 PHE A O 1
ATOM 1478 N N . TRP A 1 184 ? -1.529 -8.513 0.879 1.00 98.25 184 TRP A N 1
ATOM 1479 C CA . TRP A 1 184 ? -0.283 -8.861 1.548 1.00 98.25 184 TRP A CA 1
ATOM 1480 C C . TRP A 1 184 ? 0.431 -7.591 2.012 1.00 98.25 184 TRP A C 1
ATOM 1482 O O . TRP A 1 184 ? 0.352 -6.553 1.352 1.00 98.25 184 TRP A O 1
ATOM 1492 N N . ALA A 1 185 ? 1.114 -7.675 3.148 1.00 97.88 185 ALA A N 1
ATOM 1493 C CA . ALA A 1 185 ? 1.926 -6.598 3.699 1.00 97.88 185 ALA A CA 1
ATOM 1494 C C . ALA A 1 185 ? 3.085 -7.170 4.522 1.00 97.88 185 ALA A C 1
ATOM 1496 O O . ALA A 1 185 ? 3.125 -8.359 4.846 1.00 97.88 185 ALA A O 1
ATOM 1497 N N . THR A 1 186 ? 4.009 -6.293 4.898 1.00 96.06 186 THR A N 1
ATOM 1498 C CA . THR A 1 186 ? 5.067 -6.575 5.869 1.00 96.06 186 THR A CA 1
ATOM 1499 C C . THR A 1 186 ? 4.834 -5.806 7.163 1.00 96.06 186 THR A C 1
ATOM 1501 O O . THR A 1 186 ? 4.307 -4.691 7.154 1.00 96.06 186 THR A O 1
ATOM 1504 N N . LEU A 1 187 ? 5.218 -6.414 8.280 1.00 95.19 187 LEU A N 1
ATOM 1505 C CA . LEU A 1 187 ? 5.046 -5.899 9.632 1.00 95.19 187 LEU A CA 1
ATOM 1506 C C . LEU A 1 187 ? 6.345 -6.094 10.416 1.00 95.19 187 LEU A C 1
ATOM 1508 O O . LEU A 1 187 ? 6.857 -7.205 10.492 1.00 95.19 187 LEU A O 1
ATOM 1512 N N . ALA A 1 188 ? 6.848 -5.035 11.036 1.00 92.56 188 ALA A N 1
ATOM 1513 C CA . ALA A 1 188 ? 7.930 -5.088 12.005 1.00 92.56 188 ALA A CA 1
ATOM 1514 C C . ALA A 1 188 ? 7.373 -4.829 13.410 1.00 92.56 188 ALA A C 1
ATOM 1516 O O . ALA A 1 188 ? 6.653 -3.849 13.620 1.00 92.56 188 ALA A O 1
ATOM 1517 N N . LEU A 1 189 ? 7.709 -5.699 14.365 1.00 91.62 189 LEU A N 1
ATOM 1518 C CA . LEU A 1 189 ? 7.262 -5.624 15.758 1.00 91.62 189 LEU A CA 1
ATOM 1519 C C . LEU A 1 189 ? 8.456 -5.467 16.719 1.00 91.62 189 LEU A C 1
ATOM 1521 O O . LEU A 1 189 ? 9.469 -6.154 16.546 1.00 91.62 189 LEU A O 1
ATOM 1525 N N . PRO A 1 190 ? 8.365 -4.598 17.747 1.00 83.81 190 PRO A N 1
ATOM 1526 C CA . PRO A 1 190 ? 9.462 -4.368 18.693 1.00 83.81 190 PRO A CA 1
ATOM 1527 C C . PRO A 1 190 ? 9.667 -5.462 19.739 1.00 83.81 190 PRO A C 1
ATOM 1529 O O . PRO A 1 190 ? 10.795 -5.651 20.184 1.00 83.81 190 PRO A O 1
ATOM 1532 N N . ASN A 1 191 ? 8.601 -6.150 20.151 1.00 71.44 191 ASN A N 1
ATOM 1533 C CA . ASN A 1 191 ? 8.584 -7.000 21.343 1.00 71.44 191 ASN A CA 1
ATOM 1534 C C . ASN A 1 191 ? 8.160 -8.431 20.991 1.00 71.44 191 ASN A C 1
ATOM 1536 O O . ASN A 1 191 ? 7.249 -8.614 20.189 1.00 71.44 191 ASN A O 1
ATOM 1540 N N . GLU A 1 192 ? 8.759 -9.423 21.649 1.00 68.38 192 GLU A N 1
ATOM 1541 C CA . GLU A 1 192 ? 8.395 -10.844 21.553 1.00 68.38 192 GLU A CA 1
ATOM 1542 C C . GLU A 1 192 ? 6.937 -11.115 21.950 1.00 68.38 192 GLU A C 1
ATOM 1544 O O . GLU A 1 192 ? 6.333 -12.059 21.460 1.00 68.38 192 GLU A O 1
ATOM 1549 N N . LYS A 1 193 ? 6.340 -10.263 22.795 1.00 72.25 193 LYS A N 1
ATOM 1550 C CA . LYS A 1 193 ? 4.945 -10.419 23.246 1.00 72.25 193 LYS A CA 1
ATOM 1551 C C . LYS A 1 193 ? 3.892 -10.044 22.199 1.00 72.25 193 LYS A C 1
ATOM 1553 O O . LYS A 1 193 ? 2.722 -10.381 22.375 1.00 72.25 193 LYS A O 1
ATOM 1558 N N . LEU A 1 194 ? 4.266 -9.283 21.169 1.00 85.56 194 LEU A N 1
ATOM 1559 C CA . LEU A 1 194 ? 3.345 -8.911 20.100 1.00 85.56 194 LEU A CA 1
ATOM 1560 C C . LEU A 1 194 ? 3.560 -9.853 18.928 1.00 85.56 194 LEU A C 1
ATOM 1562 O O . LEU A 1 194 ? 4.639 -9.895 18.348 1.00 85.56 194 LEU A O 1
ATOM 1566 N N . GLU A 1 195 ? 2.502 -10.563 18.562 1.00 87.38 195 GLU A N 1
ATOM 1567 C CA . GLU A 1 195 ? 2.499 -11.482 17.432 1.00 87.38 195 GLU A CA 1
ATOM 1568 C C . GLU A 1 195 ? 1.176 -11.377 16.682 1.00 87.38 195 GLU A C 1
ATOM 1570 O O . GLU A 1 195 ? 0.110 -11.185 17.279 1.00 87.38 195 GLU A O 1
ATOM 1575 N N . ILE A 1 196 ? 1.254 -11.525 15.364 1.00 91.00 196 ILE A N 1
ATOM 1576 C CA . ILE A 1 196 ? 0.097 -11.793 14.519 1.00 91.00 196 ILE A CA 1
ATOM 1577 C C . ILE A 1 196 ? 0.170 -13.253 14.091 1.00 91.00 196 ILE A C 1
ATOM 1579 O O . ILE A 1 196 ? 1.216 -13.721 13.658 1.00 91.00 196 ILE A O 1
ATOM 1583 N N . ASN A 1 197 ? -0.945 -13.960 14.214 1.00 93.81 197 ASN A N 1
ATOM 1584 C CA . ASN A 1 197 ? -1.061 -15.360 13.826 1.00 93.81 197 ASN A CA 1
ATOM 1585 C C . ASN A 1 197 ? -2.204 -15.505 12.822 1.00 93.81 197 ASN A C 1
ATOM 1587 O O . ASN A 1 197 ? -3.035 -14.602 12.672 1.00 93.81 197 ASN A O 1
ATOM 1591 N N . GLU A 1 198 ? -2.266 -16.646 12.142 1.00 96.38 198 GLU A N 1
ATOM 1592 C CA . GLU A 1 198 ? -3.437 -16.989 11.339 1.00 96.38 198 GLU A CA 1
ATOM 1593 C C . GLU A 1 198 ? -4.708 -16.931 12.196 1.00 96.38 198 GLU A C 1
ATOM 1595 O O . GLU A 1 198 ? -4.726 -17.335 13.358 1.00 96.38 198 GLU A O 1
ATOM 1600 N N . GLY A 1 199 ? -5.770 -16.354 11.638 1.00 96.25 199 GLY A N 1
ATOM 1601 C CA . GLY A 1 199 ? -7.016 -16.105 12.356 1.00 96.25 199 GLY A CA 1
ATOM 1602 C C . GLY A 1 199 ? -7.063 -14.794 13.143 1.00 96.25 199 GLY A C 1
ATOM 1603 O O . GLY A 1 199 ? -8.151 -14.425 13.579 1.00 96.25 199 GLY A O 1
ATOM 1604 N N . PHE A 1 200 ? -5.955 -14.053 13.282 1.00 96.94 200 PHE A N 1
ATOM 1605 C CA . PHE A 1 200 ? -5.969 -12.731 13.919 1.00 96.94 200 PHE A CA 1
ATOM 1606 C C . PHE A 1 200 ? -6.953 -11.793 13.202 1.00 96.94 200 PHE A C 1
ATOM 1608 O O . PHE A 1 200 ? -6.846 -11.576 11.990 1.00 96.94 200 PHE A O 1
ATOM 1615 N N . GLU A 1 201 ? -7.921 -11.251 13.944 1.00 97.44 201 GLU A N 1
ATOM 1616 C CA . GLU A 1 201 ? -8.965 -10.377 13.408 1.00 97.44 201 GLU A CA 1
ATOM 1617 C C . GLU A 1 201 ? -8.708 -8.914 13.756 1.00 97.44 201 GLU A C 1
ATOM 1619 O O . GLU A 1 201 ? -8.335 -8.556 14.870 1.00 97.44 201 GLU A O 1
ATOM 1624 N N . PHE A 1 202 ? -8.958 -8.039 12.791 1.00 97.25 202 PHE A N 1
ATOM 1625 C CA . PHE A 1 202 ? -8.819 -6.600 12.962 1.00 97.25 202 PHE A CA 1
ATOM 1626 C C . PHE A 1 202 ? -9.774 -5.860 12.021 1.00 97.25 202 PHE A C 1
ATOM 1628 O O . PHE A 1 202 ? -10.425 -6.461 11.166 1.00 97.25 202 PHE A O 1
ATOM 1635 N N . PHE A 1 203 ? -9.903 -4.546 12.203 1.00 97.00 203 PHE A N 1
ATOM 1636 C CA . PHE A 1 203 ? -10.857 -3.731 11.450 1.00 97.00 203 PHE A CA 1
ATOM 1637 C C . PHE A 1 203 ? -10.153 -2.593 10.718 1.00 97.00 203 PHE A C 1
ATOM 1639 O O . PHE A 1 203 ? -9.530 -1.740 11.348 1.00 97.00 203 PHE A O 1
ATOM 1646 N N . ILE A 1 204 ? -10.270 -2.573 9.392 1.00 94.94 204 ILE A N 1
ATOM 1647 C CA . ILE A 1 204 ? -9.582 -1.636 8.504 1.00 94.94 204 ILE A CA 1
ATOM 1648 C C . ILE A 1 204 ? -10.526 -0.519 8.064 1.00 94.94 204 ILE A C 1
ATOM 1650 O O . ILE A 1 204 ? -11.637 -0.760 7.598 1.00 94.94 204 ILE A O 1
ATOM 1654 N N . GLY A 1 205 ? -10.036 0.717 8.122 1.00 90.50 205 GLY A N 1
ATOM 1655 C CA . GLY A 1 205 ? -10.737 1.867 7.561 1.00 90.50 205 GLY A CA 1
ATOM 1656 C C . GLY A 1 205 ? -11.861 2.397 8.452 1.00 90.50 205 GLY A C 1
ATOM 1657 O O . GLY A 1 205 ? -11.814 2.304 9.680 1.00 90.50 205 GLY A O 1
ATOM 1658 N N . ARG A 1 206 ? -12.847 3.046 7.825 1.00 87.50 206 ARG A N 1
ATOM 1659 C CA . ARG A 1 206 ? -13.965 3.718 8.512 1.00 87.50 206 ARG A CA 1
ATOM 1660 C C . ARG A 1 206 ? -15.231 2.858 8.519 1.00 87.50 206 ARG A C 1
ATOM 1662 O O . ARG A 1 206 ? -15.352 1.897 7.774 1.00 87.50 206 ARG A O 1
ATOM 1669 N N . GLY A 1 207 ? -16.201 3.240 9.355 1.00 86.69 207 GLY A N 1
ATOM 1670 C CA . GLY A 1 207 ? -17.526 2.608 9.364 1.00 86.69 207 GLY A CA 1
ATOM 1671 C C . GLY A 1 207 ? -17.603 1.283 10.127 1.00 86.69 207 GLY A C 1
ATOM 1672 O O . GLY A 1 207 ? -18.546 0.529 9.917 1.00 86.69 207 GLY A O 1
ATOM 1673 N N . ILE A 1 208 ? -16.666 1.018 11.042 1.00 89.25 208 ILE A N 1
ATOM 1674 C CA . ILE A 1 208 ? -16.616 -0.224 11.836 1.00 89.25 208 ILE A CA 1
ATOM 1675 C C . ILE A 1 208 ? -17.945 -0.495 12.561 1.00 89.25 208 ILE A C 1
ATOM 1677 O O . ILE A 1 208 ? -18.448 -1.612 12.543 1.00 89.25 208 ILE A O 1
ATOM 1681 N N . SER A 1 209 ? -18.568 0.537 13.140 1.00 84.88 209 SER A N 1
ATOM 1682 C CA . SER A 1 209 ? -19.873 0.423 13.814 1.00 84.88 209 SER A CA 1
ATOM 1683 C C . SER A 1 209 ? -21.036 0.054 12.886 1.00 84.88 209 SER A C 1
ATOM 1685 O O . SER A 1 209 ? -22.099 -0.319 13.369 1.00 84.88 209 SER A O 1
ATOM 1687 N N . ARG A 1 210 ? -20.845 0.163 11.566 1.00 84.81 210 ARG A N 1
ATOM 1688 C CA . ARG A 1 210 ? -21.808 -0.208 10.519 1.00 84.81 210 ARG A CA 1
ATOM 1689 C C . ARG A 1 210 ? -21.454 -1.541 9.845 1.00 84.81 210 ARG A C 1
ATOM 1691 O O . ARG A 1 210 ? -22.051 -1.880 8.834 1.00 84.81 210 ARG A O 1
ATOM 1698 N N . GLY A 1 211 ? -20.481 -2.281 10.381 1.00 89.00 211 GLY A N 1
ATOM 1699 C CA . GLY A 1 211 ? -20.076 -3.593 9.869 1.00 89.00 211 GLY A CA 1
ATOM 1700 C C . GLY A 1 211 ? -18.996 -3.568 8.783 1.00 89.00 211 GLY A C 1
ATOM 1701 O O . GLY A 1 211 ? -18.660 -4.626 8.255 1.00 89.00 211 GLY A O 1
ATOM 1702 N N . PHE A 1 212 ? -18.414 -2.409 8.461 1.00 92.94 212 PHE A N 1
ATOM 1703 C CA . PHE A 1 212 ? -17.332 -2.304 7.475 1.00 92.94 212 PHE A CA 1
ATOM 1704 C C . PHE A 1 212 ? -15.964 -2.685 8.061 1.00 92.94 212 PHE A C 1
ATOM 1706 O O . PHE A 1 212 ? -15.708 -2.541 9.260 1.00 92.94 212 PHE A O 1
ATOM 1713 N N . GLY A 1 213 ? -15.064 -3.124 7.184 1.00 95.31 213 GLY A N 1
ATOM 1714 C CA . GLY A 1 213 ? -13.634 -3.244 7.438 1.00 95.31 213 GLY A CA 1
ATOM 1715 C C . GLY A 1 213 ? -13.192 -4.500 8.177 1.00 95.31 213 GLY A C 1
ATOM 1716 O O . GLY A 1 213 ? -12.005 -4.612 8.485 1.00 95.31 213 GLY A O 1
ATOM 1717 N N . ARG A 1 214 ? -14.092 -5.438 8.493 1.00 97.88 214 ARG A N 1
ATOM 1718 C CA . ARG A 1 214 ? -13.719 -6.662 9.211 1.00 97.88 214 ARG A CA 1
ATOM 1719 C C . ARG A 1 214 ? -12.727 -7.449 8.365 1.00 97.88 214 ARG A C 1
ATOM 1721 O O . ARG A 1 214 ? -13.001 -7.741 7.207 1.00 97.88 214 ARG A O 1
ATOM 1728 N N . SER A 1 215 ? -11.586 -7.782 8.949 1.00 98.31 215 SER A N 1
ATOM 1729 C CA . SER A 1 215 ? -10.464 -8.411 8.258 1.00 98.31 215 SER A CA 1
ATOM 1730 C C . SER A 1 215 ? -9.891 -9.539 9.102 1.00 98.31 215 SER A C 1
ATOM 1732 O O . SER A 1 215 ? -9.944 -9.480 10.332 1.00 98.31 215 SER A O 1
ATOM 1734 N N . ARG A 1 216 ? -9.331 -10.556 8.448 1.00 98.44 216 ARG A N 1
ATOM 1735 C CA . ARG A 1 216 ? -8.703 -11.697 9.122 1.00 98.44 216 ARG A CA 1
ATOM 1736 C C . ARG A 1 216 ? -7.401 -12.079 8.443 1.00 98.44 216 ARG A C 1
ATOM 1738 O O . ARG A 1 216 ? -7.360 -12.217 7.224 1.00 98.44 216 ARG A O 1
ATOM 1745 N N . VAL A 1 217 ? -6.355 -12.290 9.234 1.00 98.44 217 VAL A N 1
ATOM 1746 C CA . VAL A 1 217 ? -5.080 -12.833 8.758 1.00 98.44 217 VAL A CA 1
ATOM 1747 C C . VAL A 1 217 ? -5.270 -14.283 8.316 1.00 98.44 217 VAL A C 1
ATOM 1749 O O . VAL A 1 217 ? -5.762 -15.112 9.078 1.00 98.44 217 VAL A O 1
ATOM 1752 N N . THR A 1 218 ? -4.881 -14.587 7.082 1.00 98.12 218 THR A N 1
ATOM 1753 C CA . THR A 1 218 ? -4.995 -15.921 6.477 1.00 98.12 218 THR A CA 1
ATOM 1754 C C . THR A 1 218 ? -3.659 -16.641 6.356 1.00 98.12 218 THR A C 1
ATOM 1756 O O . THR A 1 218 ? -3.657 -17.841 6.136 1.00 98.12 218 THR A O 1
ATOM 1759 N N . SER A 1 219 ? -2.536 -15.922 6.415 1.00 97.81 219 SER A N 1
ATOM 1760 C CA . SER A 1 219 ? -1.195 -16.514 6.392 1.00 97.81 219 SER A CA 1
ATOM 1761 C C . SER A 1 219 ? -0.190 -15.552 7.010 1.00 97.81 219 SER A C 1
ATOM 1763 O O . SER A 1 219 ? -0.292 -14.342 6.793 1.00 97.81 219 SER A O 1
ATOM 1765 N N . VAL A 1 220 ? 0.776 -16.081 7.758 1.00 97.19 220 VAL A N 1
ATOM 1766 C CA . VAL A 1 220 ? 1.893 -15.318 8.327 1.00 97.19 220 VAL A CA 1
ATOM 1767 C C . VAL A 1 220 ? 3.183 -16.091 8.099 1.00 97.19 220 VAL A C 1
ATOM 1769 O O . VAL A 1 220 ? 3.244 -17.296 8.328 1.00 97.19 220 VAL A O 1
ATOM 1772 N N . LYS A 1 221 ? 4.229 -15.387 7.677 1.00 95.81 221 LYS A N 1
ATOM 1773 C CA . LYS A 1 221 ? 5.584 -15.904 7.541 1.00 95.81 221 LYS A CA 1
ATOM 1774 C C . LYS A 1 221 ? 6.545 -14.953 8.243 1.00 95.81 221 LYS A C 1
ATOM 1776 O O . LYS A 1 221 ? 6.614 -13.776 7.896 1.00 95.81 221 LYS A O 1
ATOM 1781 N N . GLU A 1 222 ? 7.307 -15.457 9.205 1.00 93.62 222 GLU A N 1
ATOM 1782 C CA . GLU A 1 222 ? 8.422 -14.699 9.774 1.00 93.62 222 GLU A CA 1
ATOM 1783 C C . GLU A 1 222 ? 9.569 -14.613 8.755 1.00 93.62 222 GLU A C 1
ATOM 1785 O O . GLU A 1 222 ? 9.909 -15.589 8.081 1.00 93.62 222 GLU A O 1
ATOM 1790 N N . VAL A 1 223 ? 10.124 -13.415 8.594 1.00 91.88 223 VAL A N 1
ATOM 1791 C CA . VAL A 1 223 ? 11.198 -13.119 7.647 1.00 91.88 223 VAL A CA 1
ATOM 1792 C C . VAL A 1 223 ? 12.535 -13.388 8.325 1.00 91.88 223 VAL A C 1
ATOM 1794 O O . VAL A 1 223 ? 12.853 -12.791 9.356 1.00 91.88 223 VAL A O 1
ATOM 1797 N N . ASN A 1 224 ? 13.343 -14.259 7.721 1.00 90.50 224 ASN A N 1
ATOM 1798 C CA . ASN A 1 224 ? 14.701 -14.508 8.178 1.00 90.50 224 ASN A CA 1
ATOM 1799 C C . ASN A 1 224 ? 15.614 -13.348 7.757 1.00 90.50 224 ASN A C 1
ATOM 1801 O O . ASN A 1 224 ? 16.038 -13.252 6.607 1.00 90.50 224 ASN A O 1
ATOM 1805 N N . LEU A 1 225 ? 15.938 -12.470 8.708 1.00 86.69 225 LEU A N 1
ATOM 1806 C CA . LEU A 1 225 ? 16.782 -11.302 8.453 1.00 86.69 225 LEU A CA 1
ATOM 1807 C C . LEU A 1 225 ? 18.171 -11.657 7.917 1.00 86.69 225 LEU A C 1
ATOM 1809 O O . LEU A 1 225 ? 18.719 -10.890 7.134 1.00 86.69 225 LEU A O 1
ATOM 1813 N N . ASN A 1 226 ? 18.742 -12.796 8.315 1.00 87.19 226 ASN A N 1
ATOM 1814 C CA . ASN A 1 226 ? 20.079 -13.175 7.863 1.00 87.19 226 ASN A CA 1
ATOM 1815 C C . ASN A 1 226 ? 20.091 -13.470 6.358 1.00 87.19 226 ASN A C 1
ATOM 1817 O O . ASN A 1 226 ? 21.007 -13.050 5.658 1.00 87.19 226 ASN A O 1
ATOM 1821 N N . GLU A 1 227 ? 19.048 -14.133 5.855 1.00 87.56 227 GLU A N 1
ATOM 1822 C CA . GLU A 1 227 ? 18.885 -14.403 4.422 1.00 87.56 227 GLU A CA 1
ATOM 1823 C C . GLU A 1 227 ? 18.702 -13.102 3.629 1.00 87.56 227 GLU A C 1
ATOM 1825 O O . GLU A 1 227 ? 19.361 -12.901 2.608 1.00 87.56 227 GLU A O 1
ATOM 1830 N 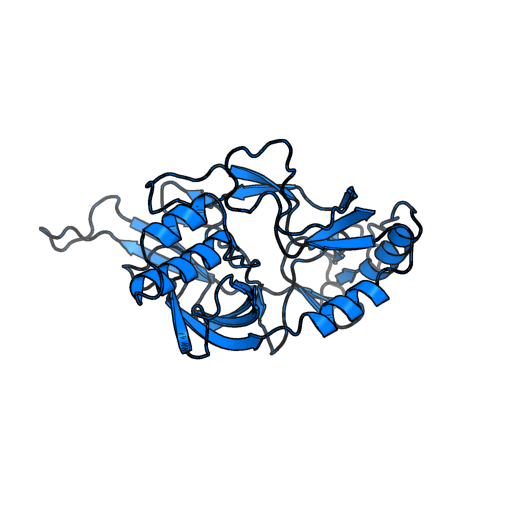N . GLU A 1 228 ? 17.872 -12.183 4.130 1.00 84.94 228 GLU A N 1
ATOM 1831 C CA . GLU A 1 228 ? 17.640 -10.884 3.487 1.00 84.94 228 GLU A CA 1
ATOM 1832 C C . GLU A 1 228 ? 18.899 -10.009 3.464 1.00 84.94 228 GLU A C 1
ATOM 1834 O O . GLU A 1 228 ? 19.191 -9.358 2.461 1.00 84.94 228 GLU A O 1
ATOM 1839 N N . VAL A 1 229 ? 19.689 -10.014 4.540 1.00 85.44 229 VAL A N 1
ATOM 1840 C CA . VAL A 1 229 ? 20.959 -9.278 4.598 1.00 85.44 229 VAL A CA 1
ATOM 1841 C C . VAL A 1 229 ? 21.935 -9.792 3.543 1.00 85.44 229 VAL A C 1
ATOM 1843 O O . VAL A 1 229 ? 22.546 -8.986 2.842 1.00 85.44 229 VAL A O 1
ATOM 1846 N N . GLU A 1 230 ? 22.072 -11.109 3.392 1.00 85.56 230 GLU A N 1
ATOM 1847 C CA . GLU A 1 230 ? 22.938 -11.687 2.360 1.00 85.56 230 GLU A CA 1
ATOM 1848 C C . GLU A 1 230 ? 22.417 -11.393 0.947 1.00 85.56 230 GLU A C 1
ATOM 1850 O O . GLU A 1 230 ? 23.195 -11.036 0.060 1.00 85.56 230 GLU A O 1
ATOM 1855 N N . HIS A 1 231 ? 21.099 -11.437 0.734 1.00 83.56 231 HIS A N 1
ATOM 1856 C CA . HIS A 1 231 ? 20.488 -11.041 -0.535 1.00 83.56 231 HIS A CA 1
ATOM 1857 C C . HIS A 1 231 ? 20.787 -9.573 -0.894 1.00 83.56 231 HIS A C 1
ATOM 1859 O O . HIS A 1 231 ? 21.185 -9.270 -2.025 1.00 83.56 231 HIS A O 1
ATOM 1865 N N . VAL A 1 232 ? 20.661 -8.660 0.074 1.00 82.00 232 VAL A N 1
ATOM 1866 C CA . VAL A 1 232 ? 20.987 -7.239 -0.113 1.00 82.00 232 VAL A CA 1
ATOM 1867 C C . VAL A 1 232 ? 22.478 -7.056 -0.391 1.00 82.00 232 VAL A C 1
ATOM 1869 O O . VAL A 1 232 ? 22.820 -6.389 -1.364 1.00 82.00 232 VAL A O 1
ATOM 1872 N N . LYS A 1 233 ? 23.373 -7.687 0.381 1.00 82.56 233 LYS A N 1
ATOM 1873 C CA . LYS A 1 233 ? 24.828 -7.615 0.148 1.00 82.56 233 LYS A CA 1
ATOM 1874 C C . LYS A 1 233 ? 25.210 -8.067 -1.261 1.00 82.56 233 LYS A C 1
ATOM 1876 O O . LYS A 1 233 ? 25.969 -7.376 -1.929 1.00 82.56 233 LYS A O 1
ATOM 1881 N N . ASN A 1 234 ? 24.638 -9.173 -1.738 1.00 80.81 234 ASN A N 1
ATOM 1882 C CA . ASN A 1 234 ? 24.889 -9.695 -3.086 1.00 80.81 234 ASN A CA 1
ATOM 1883 C C . ASN A 1 234 ? 24.358 -8.783 -4.205 1.00 80.81 234 ASN A C 1
ATOM 1885 O O . ASN A 1 234 ? 24.827 -8.853 -5.345 1.00 80.81 234 ASN A O 1
ATOM 1889 N N . SER A 1 235 ? 23.377 -7.937 -3.889 1.00 74.31 235 SER A N 1
ATOM 1890 C CA . SER A 1 235 ? 22.793 -6.966 -4.818 1.00 74.31 235 SER A CA 1
ATOM 1891 C C . SER A 1 235 ? 23.599 -5.663 -4.889 1.00 74.31 235 SER A C 1
ATOM 1893 O O . SER A 1 235 ? 23.535 -4.954 -5.891 1.00 74.31 235 SER A O 1
ATOM 1895 N N . ILE A 1 236 ? 24.409 -5.357 -3.871 1.00 77.62 236 ILE A N 1
ATOM 1896 C CA . ILE A 1 236 ? 25.300 -4.191 -3.855 1.00 77.62 236 ILE A CA 1
ATOM 1897 C C . ILE A 1 236 ? 26.568 -4.535 -4.647 1.00 77.62 236 ILE A C 1
ATOM 1899 O O . ILE A 1 236 ? 27.569 -4.987 -4.097 1.00 77.62 236 ILE A O 1
ATOM 1903 N N . LYS A 1 237 ? 26.518 -4.359 -5.970 1.00 67.69 237 LYS A N 1
ATOM 1904 C CA . LYS A 1 237 ? 27.651 -4.653 -6.871 1.00 67.69 237 LYS A CA 1
ATOM 1905 C C . LYS A 1 237 ? 28.457 -3.417 -7.274 1.00 67.69 237 LYS A C 1
ATOM 1907 O O . LYS A 1 237 ? 29.637 -3.538 -7.589 1.00 67.69 237 LYS A O 1
ATOM 1912 N N . ASN A 1 238 ? 27.829 -2.243 -7.259 1.00 67.69 238 ASN A N 1
ATOM 1913 C CA . ASN A 1 238 ? 28.365 -1.000 -7.813 1.00 67.69 238 ASN A CA 1
ATOM 1914 C C . ASN A 1 238 ? 28.417 0.118 -6.760 1.00 67.69 238 ASN A C 1
ATOM 1916 O O . ASN A 1 238 ? 27.931 -0.033 -5.642 1.00 67.69 238 ASN A O 1
ATOM 1920 N N . LYS A 1 239 ? 28.997 1.270 -7.130 1.00 71.88 239 LYS A N 1
ATOM 1921 C CA . LYS A 1 239 ? 29.041 2.477 -6.279 1.00 71.88 239 LYS A CA 1
ATOM 1922 C C . LYS A 1 239 ? 27.660 3.079 -5.992 1.00 71.88 239 LYS A C 1
ATOM 1924 O O . LYS A 1 239 ? 27.539 3.861 -5.057 1.00 71.88 239 LYS A O 1
ATOM 1929 N N . ALA A 1 240 ? 26.658 2.754 -6.809 1.00 78.00 240 ALA A N 1
ATOM 1930 C CA . ALA A 1 240 ? 25.285 3.213 -6.668 1.00 78.00 240 ALA A CA 1
ATOM 1931 C C . ALA A 1 240 ? 24.354 2.019 -6.430 1.00 78.00 240 ALA A C 1
ATOM 1933 O O . ALA A 1 240 ? 24.478 0.981 -7.082 1.00 78.00 240 ALA A O 1
ATOM 1934 N N . ILE A 1 241 ? 23.415 2.190 -5.504 1.00 86.12 241 ILE A N 1
ATOM 1935 C CA . ILE A 1 241 ? 22.390 1.211 -5.154 1.00 86.12 241 ILE A CA 1
ATOM 1936 C C . ILE A 1 241 ? 21.054 1.726 -5.683 1.00 86.12 241 ILE A C 1
ATOM 1938 O O . ILE A 1 241 ? 20.620 2.827 -5.332 1.00 86.12 241 ILE A O 1
ATOM 1942 N N . VAL A 1 242 ? 20.391 0.923 -6.514 1.00 89.00 242 VAL A N 1
ATOM 1943 C CA . VAL A 1 242 ? 19.038 1.214 -6.993 1.00 89.00 242 VAL A CA 1
ATOM 1944 C C . VAL A 1 242 ? 18.036 0.540 -6.062 1.00 89.00 242 VAL A C 1
ATOM 1946 O O . VAL A 1 242 ? 17.989 -0.682 -5.952 1.00 89.00 242 VAL A O 1
ATOM 1949 N N . LEU A 1 243 ? 17.228 1.343 -5.376 1.00 90.31 243 LEU A N 1
ATOM 1950 C CA . LEU A 1 243 ? 16.199 0.879 -4.451 1.00 90.31 243 LEU A CA 1
ATOM 1951 C C . LEU A 1 243 ? 14.809 1.150 -5.017 1.00 90.31 243 LEU A C 1
ATOM 1953 O O . LEU A 1 243 ? 14.578 2.098 -5.767 1.00 90.31 243 LEU A O 1
ATOM 1957 N N . TYR A 1 244 ? 13.858 0.324 -4.606 1.00 91.75 244 TYR A N 1
ATOM 1958 C CA . TYR A 1 244 ? 12.464 0.417 -5.006 1.00 91.75 244 TYR A CA 1
ATOM 1959 C C . TYR A 1 244 ? 11.585 0.628 -3.773 1.00 91.75 244 TYR A C 1
ATOM 1961 O O . TYR A 1 244 ? 11.653 -0.124 -2.800 1.00 91.75 244 TYR A O 1
ATOM 1969 N N . ALA A 1 245 ? 10.768 1.679 -3.795 1.00 93.00 245 ALA A N 1
ATOM 1970 C CA . ALA A 1 245 ? 9.982 2.083 -2.641 1.00 93.00 245 ALA A CA 1
ATOM 1971 C C . ALA A 1 245 ? 8.634 1.358 -2.586 1.00 93.00 245 ALA A C 1
ATOM 1973 O O . ALA A 1 245 ? 7.729 1.666 -3.356 1.00 93.00 245 ALA A O 1
ATOM 1974 N N . LEU A 1 246 ? 8.450 0.452 -1.624 1.00 93.25 246 LEU A N 1
ATOM 1975 C CA . LEU A 1 246 ? 7.130 -0.137 -1.351 1.00 93.25 246 LEU A CA 1
ATOM 1976 C C . LEU A 1 246 ? 6.158 0.857 -0.709 1.00 93.25 246 LEU A C 1
ATOM 1978 O O . LEU A 1 246 ? 4.957 0.716 -0.876 1.00 93.25 246 LEU A O 1
ATOM 1982 N N . SER A 1 247 ? 6.667 1.858 0.007 1.00 91.62 247 SER A N 1
ATOM 1983 C CA . SER A 1 247 ? 5.883 2.870 0.725 1.00 91.62 247 SER A CA 1
ATOM 1984 C C . SER A 1 247 ? 6.068 4.255 0.098 1.00 91.62 247 SER A C 1
ATOM 1986 O O . SER A 1 247 ? 7.068 4.478 -0.586 1.00 91.62 247 SER A O 1
ATOM 1988 N N . PRO A 1 248 ? 5.157 5.219 0.341 1.00 90.00 248 PRO A N 1
ATOM 1989 C CA . PRO A 1 248 ? 5.394 6.606 -0.046 1.00 90.00 248 PRO A CA 1
ATOM 1990 C C . PRO A 1 248 ? 6.670 7.151 0.611 1.00 90.00 248 PRO A C 1
ATOM 1992 O O . PRO A 1 248 ? 6.905 6.905 1.795 1.00 90.00 248 PRO A O 1
ATOM 1995 N N . LEU A 1 249 ? 7.470 7.912 -0.137 1.00 88.44 249 LEU A N 1
ATOM 1996 C CA . LEU A 1 249 ? 8.714 8.504 0.365 1.00 88.44 249 LEU A CA 1
ATOM 1997 C C . LEU A 1 249 ? 8.486 9.955 0.771 1.00 88.44 249 LEU A C 1
ATOM 1999 O O . LEU A 1 249 ? 7.973 10.749 -0.019 1.00 88.44 249 LEU A O 1
ATOM 2003 N N . LEU A 1 250 ? 8.907 10.307 1.982 1.00 84.75 250 LEU A N 1
ATOM 2004 C CA . LEU A 1 250 ? 8.855 11.669 2.503 1.00 84.75 250 LEU A CA 1
ATOM 2005 C C . LEU A 1 250 ? 10.255 12.281 2.498 1.00 84.75 250 LEU A C 1
ATOM 2007 O O . LEU A 1 250 ? 11.226 11.628 2.875 1.00 84.75 250 LEU A O 1
ATOM 2011 N N . SER A 1 251 ? 10.351 13.552 2.109 1.00 73.19 251 SER A N 1
ATOM 2012 C CA . SER A 1 251 ? 11.573 14.329 2.318 1.00 73.19 251 SER A CA 1
ATOM 2013 C C . SER A 1 251 ? 11.646 14.739 3.789 1.00 73.19 251 SER A C 1
ATOM 2015 O O . SER A 1 251 ? 10.724 15.373 4.304 1.00 73.19 251 SER A O 1
ATOM 2017 N N . SER A 1 252 ? 12.730 14.376 4.476 1.00 62.81 252 SER A N 1
ATOM 2018 C CA . SER A 1 252 ? 12.903 14.608 5.919 1.00 62.81 252 SER A CA 1
ATOM 2019 C C . SER A 1 252 ? 12.992 16.086 6.314 1.00 62.81 252 SER A C 1
ATOM 2021 O O . SER A 1 252 ? 12.872 16.403 7.494 1.00 62.81 252 SER A O 1
ATOM 2023 N N . ARG A 1 253 ? 13.177 17.001 5.351 1.00 56.47 253 ARG A N 1
ATOM 2024 C CA . ARG A 1 253 ? 13.410 18.428 5.625 1.00 56.47 253 ARG A CA 1
ATOM 2025 C C . ARG A 1 253 ? 12.187 19.176 6.174 1.00 56.47 253 ARG A C 1
ATOM 2027 O O . ARG A 1 253 ? 12.383 20.191 6.829 1.00 56.47 253 ARG A O 1
ATOM 2034 N N . ASP A 1 254 ? 10.967 18.659 5.989 1.00 46.00 254 ASP A N 1
ATOM 2035 C CA . ASP A 1 254 ? 9.734 19.434 6.227 1.00 46.00 254 ASP A CA 1
ATOM 2036 C C . ASP A 1 254 ? 8.770 18.844 7.281 1.00 46.00 254 ASP A C 1
ATOM 2038 O O . ASP A 1 254 ? 7.657 19.349 7.443 1.00 46.00 254 ASP A O 1
ATOM 2042 N N . VAL A 1 255 ? 9.130 17.773 8.006 1.00 52.56 255 VAL A N 1
ATOM 2043 C CA . VAL A 1 255 ? 8.152 17.033 8.836 1.00 52.56 255 VAL A CA 1
ATOM 2044 C C . VAL A 1 255 ? 8.495 17.061 10.330 1.00 52.56 255 VAL A C 1
ATOM 2046 O O . VAL A 1 255 ? 9.244 16.232 10.831 1.00 52.56 255 VAL A O 1
ATOM 2049 N N . ILE A 1 256 ? 7.867 17.989 11.064 1.00 46.81 256 ILE A N 1
ATOM 2050 C CA . ILE A 1 256 ? 7.988 18.141 12.532 1.00 46.81 256 ILE A CA 1
ATOM 2051 C C . ILE A 1 256 ? 7.149 17.086 13.294 1.00 46.81 256 ILE A C 1
ATOM 2053 O O . ILE A 1 256 ? 7.423 16.783 14.451 1.00 46.81 256 ILE A O 1
ATOM 2057 N N . SER A 1 257 ? 6.130 16.493 12.655 1.00 47.97 257 SER A N 1
ATOM 2058 C CA . SER A 1 257 ? 5.273 15.450 13.250 1.00 47.97 257 SER A CA 1
ATOM 2059 C C . SER A 1 257 ? 4.983 14.323 12.255 1.00 47.97 257 SER A C 1
ATOM 2061 O O . SER A 1 257 ? 3.943 14.271 11.599 1.00 47.97 257 SER A O 1
ATOM 2063 N N . SER A 1 258 ? 5.944 13.414 12.104 1.00 52.78 258 SER A N 1
ATOM 2064 C CA . SER A 1 258 ? 5.776 12.234 11.260 1.00 52.78 258 SER A CA 1
ATOM 2065 C C . SER A 1 258 ? 5.256 11.062 12.098 1.00 52.78 258 SER A C 1
ATOM 2067 O O . SER A 1 258 ? 5.779 10.827 13.184 1.00 52.78 258 SER A O 1
ATOM 2069 N N . PRO A 1 259 ? 4.268 10.279 11.625 1.00 51.81 259 PRO A N 1
ATOM 2070 C CA . PRO A 1 259 ? 3.961 8.981 12.229 1.00 51.81 259 PRO A CA 1
ATOM 2071 C C . PRO A 1 259 ? 5.059 7.931 12.025 1.00 51.81 259 PRO A C 1
ATOM 2073 O O . PRO A 1 259 ? 4.902 6.800 12.485 1.00 51.81 259 PRO A O 1
ATOM 2076 N N . TYR A 1 260 ? 6.103 8.276 11.276 1.00 57.59 260 TYR A N 1
ATOM 2077 C CA . TYR A 1 260 ? 7.231 7.418 10.971 1.00 57.59 260 TYR A CA 1
ATOM 2078 C C . TYR A 1 260 ? 8.433 7.823 11.826 1.00 57.59 260 TYR A C 1
ATOM 2080 O O . TYR A 1 260 ? 8.611 9.015 12.093 1.00 57.59 260 TYR A O 1
ATOM 2088 N N . PRO A 1 261 ? 9.262 6.858 12.242 1.00 54.50 261 PRO A N 1
ATOM 2089 C CA . PRO A 1 261 ? 10.475 7.158 12.991 1.00 54.50 261 PRO A CA 1
ATOM 2090 C C . PRO A 1 261 ? 11.451 7.946 12.109 1.00 54.50 261 PRO A C 1
ATOM 2092 O O . PRO A 1 261 ? 11.562 7.686 10.910 1.00 54.50 261 PRO A O 1
ATOM 2095 N N . THR A 1 262 ? 12.157 8.912 12.698 1.00 56.41 262 THR A N 1
ATOM 2096 C CA . THR A 1 262 ? 13.140 9.742 11.981 1.00 56.41 262 THR A CA 1
ATOM 2097 C C . THR A 1 262 ? 14.406 8.955 11.638 1.00 56.41 262 THR A C 1
ATOM 2099 O O . THR A 1 262 ? 14.992 9.154 10.580 1.00 56.41 262 THR A O 1
ATOM 2102 N N . GLU A 1 263 ? 14.803 8.033 12.516 1.00 58.94 263 GLU A N 1
ATOM 2103 C CA . GLU A 1 263 ? 15.920 7.109 12.331 1.00 58.94 263 GLU A CA 1
ATOM 2104 C C . GLU A 1 263 ? 15.514 5.744 12.902 1.00 58.94 263 GLU A C 1
ATOM 2106 O O . GLU A 1 263 ? 14.915 5.668 13.973 1.00 58.94 263 GLU A O 1
ATOM 2111 N N . MET A 1 264 ? 15.815 4.662 12.183 1.00 47.88 264 MET A N 1
ATOM 2112 C CA . MET A 1 264 ? 15.539 3.289 12.639 1.00 47.88 264 MET A CA 1
ATOM 2113 C C . MET A 1 264 ? 16.779 2.413 12.738 1.00 47.88 264 MET A C 1
ATOM 2115 O O . MET A 1 264 ? 16.750 1.380 13.405 1.00 47.88 264 MET A O 1
ATOM 2119 N N . CYS A 1 265 ? 17.847 2.771 12.030 1.00 53.06 265 CYS A N 1
ATOM 2120 C CA . CYS A 1 265 ? 19.036 1.946 11.884 1.00 53.06 265 CYS A CA 1
ATOM 2121 C C . CYS A 1 265 ? 20.280 2.835 11.823 1.00 53.06 265 CYS A C 1
ATOM 2123 O O . CYS A 1 265 ? 20.218 3.981 11.387 1.00 53.06 265 CYS A O 1
ATOM 2125 N N . SER A 1 266 ? 21.421 2.277 12.225 1.00 54.12 266 SER A N 1
ATOM 2126 C CA . SER A 1 266 ? 22.731 2.940 12.203 1.00 54.12 266 SER A CA 1
ATOM 2127 C C . SER A 1 266 ? 23.304 3.149 10.792 1.00 54.12 266 SER A C 1
ATOM 2129 O O . SER A 1 266 ? 24.303 3.850 10.637 1.00 54.12 266 SER A O 1
ATOM 2131 N N . GLY A 1 267 ? 22.686 2.559 9.764 1.00 62.56 267 GLY A N 1
ATOM 2132 C CA . GLY A 1 267 ? 23.058 2.750 8.364 1.00 62.56 267 GLY A CA 1
ATOM 2133 C C . GLY A 1 267 ? 22.468 4.040 7.798 1.00 62.56 267 GLY A C 1
ATOM 2134 O O . GLY A 1 267 ? 21.254 4.233 7.825 1.00 62.56 267 GLY A O 1
ATOM 2135 N N . LYS A 1 268 ? 23.323 4.912 7.259 1.00 69.62 268 LYS A N 1
ATOM 2136 C CA . LYS A 1 268 ? 22.908 6.109 6.522 1.00 69.62 268 LYS A CA 1
ATOM 2137 C C . LYS A 1 268 ? 23.083 5.844 5.032 1.00 69.62 268 LYS A C 1
ATOM 2139 O O . LYS A 1 268 ? 24.195 5.576 4.599 1.00 69.62 268 LYS A O 1
ATOM 2144 N N . LEU A 1 269 ? 21.989 5.924 4.280 1.00 76.06 269 LEU A N 1
ATOM 2145 C CA . LEU A 1 269 ? 22.009 5.932 2.819 1.00 76.06 269 LEU A CA 1
ATOM 2146 C C . LEU A 1 269 ? 21.913 7.378 2.344 1.00 76.06 269 LEU A C 1
ATOM 2148 O O . LEU A 1 269 ? 21.005 8.109 2.755 1.00 76.06 269 LEU A O 1
ATOM 2152 N N . LEU A 1 270 ? 22.832 7.792 1.479 1.00 80.56 270 LEU A N 1
ATOM 2153 C CA . LEU A 1 270 ? 22.756 9.087 0.826 1.00 80.56 270 LEU A CA 1
ATOM 2154 C C . LEU A 1 270 ? 21.881 8.947 -0.420 1.00 80.56 270 LEU A C 1
ATOM 2156 O O . LEU A 1 270 ? 22.290 8.358 -1.416 1.00 80.56 270 LEU A O 1
ATOM 2160 N N . VAL A 1 271 ? 20.670 9.498 -0.376 1.00 85.69 271 VAL A N 1
ATOM 2161 C CA . VAL A 1 271 ? 19.782 9.531 -1.544 1.00 85.69 271 VAL A CA 1
ATOM 2162 C C . VAL A 1 271 ? 20.281 10.585 -2.534 1.00 85.69 271 VAL A C 1
ATOM 2164 O O . VAL A 1 271 ? 20.281 11.772 -2.215 1.00 85.69 271 VAL A O 1
ATOM 2167 N N . ASP A 1 272 ? 20.681 10.147 -3.728 1.00 87.06 272 ASP A N 1
ATOM 2168 C CA . ASP A 1 272 ? 21.126 11.009 -4.830 1.00 87.06 272 ASP A CA 1
ATOM 2169 C C . ASP A 1 272 ? 19.923 11.498 -5.648 1.00 87.06 272 ASP A C 1
ATOM 2171 O O . ASP A 1 272 ? 19.687 12.697 -5.796 1.00 87.06 272 ASP A O 1
ATOM 2175 N N . ARG A 1 273 ? 19.110 10.556 -6.143 1.00 89.62 273 ARG A N 1
ATOM 2176 C CA . ARG A 1 273 ? 17.979 10.837 -7.039 1.00 89.62 273 ARG A CA 1
ATOM 2177 C C . ARG A 1 273 ? 16.767 9.977 -6.704 1.00 89.62 273 ARG A C 1
ATOM 2179 O O . ARG A 1 273 ? 16.897 8.830 -6.280 1.00 89.62 273 ARG A O 1
ATOM 2186 N N . VAL A 1 274 ? 15.575 10.527 -6.936 1.00 91.00 274 VAL A N 1
ATOM 2187 C CA . VAL A 1 274 ? 14.297 9.812 -6.814 1.00 91.00 274 VAL A CA 1
ATOM 2188 C C . VAL A 1 274 ? 13.499 10.003 -8.098 1.00 91.00 274 VAL A C 1
ATOM 2190 O O . VAL A 1 274 ? 13.129 11.121 -8.447 1.00 91.00 274 VAL A O 1
ATOM 2193 N N . TYR A 1 275 ? 13.197 8.900 -8.773 1.00 92.62 275 TYR A N 1
ATOM 2194 C CA . TYR A 1 275 ? 12.349 8.852 -9.954 1.00 92.62 275 TYR A CA 1
ATOM 2195 C C . TYR A 1 275 ? 10.958 8.370 -9.550 1.00 92.62 275 TYR A C 1
ATOM 2197 O O . TYR A 1 275 ? 10.786 7.258 -9.048 1.00 92.62 275 TYR A O 1
ATOM 2205 N N . GLY A 1 276 ? 9.944 9.199 -9.771 1.00 91.44 276 GLY A N 1
ATOM 2206 C CA . GLY A 1 276 ? 8.570 8.883 -9.399 1.00 91.44 276 GLY A CA 1
ATOM 2207 C C . GLY A 1 276 ? 7.637 10.070 -9.580 1.00 91.44 276 GLY A C 1
ATOM 2208 O O . GLY A 1 276 ? 8.060 11.175 -9.915 1.00 91.44 276 GLY A O 1
ATOM 2209 N N . ARG A 1 277 ? 6.342 9.844 -9.354 1.00 89.56 277 ARG A N 1
ATOM 2210 C CA . ARG A 1 277 ? 5.347 10.924 -9.302 1.00 89.56 277 ARG A CA 1
ATOM 2211 C C . ARG A 1 277 ? 5.166 11.386 -7.863 1.00 89.56 277 ARG A C 1
ATOM 2213 O O . ARG A 1 277 ? 4.999 10.556 -6.972 1.00 89.56 277 ARG A O 1
ATOM 2220 N N . MET A 1 278 ? 5.127 12.696 -7.648 1.00 89.00 278 MET A N 1
ATOM 2221 C CA . MET A 1 278 ? 4.733 13.255 -6.357 1.00 89.00 278 MET A CA 1
ATOM 2222 C C . MET A 1 278 ? 3.215 13.181 -6.165 1.00 89.00 278 MET A C 1
ATOM 2224 O O . MET A 1 278 ? 2.446 13.253 -7.124 1.00 89.00 278 MET A O 1
ATOM 2228 N N . THR A 1 279 ? 2.786 13.059 -4.915 1.00 85.69 279 THR A N 1
ATOM 2229 C CA . THR A 1 279 ? 1.382 13.077 -4.510 1.00 85.69 279 THR A CA 1
ATOM 2230 C C . THR A 1 279 ? 1.217 13.762 -3.157 1.00 85.69 279 THR A C 1
ATOM 2232 O O . THR A 1 279 ? 2.182 13.954 -2.411 1.00 85.69 279 THR A O 1
ATOM 2235 N N . SER A 1 280 ? -0.025 14.102 -2.831 1.00 83.88 280 SER A N 1
ATOM 2236 C CA . SER A 1 280 ? -0.416 14.520 -1.487 1.00 83.88 280 SER A CA 1
ATOM 2237 C C . SER A 1 280 ? -0.812 13.281 -0.685 1.00 83.88 280 SER A C 1
ATOM 2239 O O . SER A 1 280 ? -1.830 12.648 -0.964 1.00 83.88 280 SER A O 1
ATOM 2241 N N . LEU A 1 281 ? 0.007 12.918 0.297 1.00 83.00 281 LEU A N 1
ATOM 2242 C CA . LEU A 1 281 ? -0.244 11.837 1.237 1.00 83.00 281 LEU A CA 1
ATOM 2243 C C . LEU A 1 281 ? -1.126 12.344 2.380 1.00 83.00 281 LEU A C 1
ATOM 2245 O O . LEU A 1 281 ? -0.687 13.139 3.211 1.00 83.00 281 LEU A O 1
ATOM 2249 N N . HIS A 1 282 ? -2.359 11.848 2.444 1.00 80.81 282 HIS A N 1
ATOM 2250 C CA . HIS A 1 282 ? -3.233 12.058 3.595 1.00 80.81 282 HIS A CA 1
ATOM 2251 C C . HIS A 1 282 ? -2.825 11.106 4.725 1.00 80.81 282 HIS A C 1
ATOM 2253 O O . HIS A 1 282 ? -2.898 9.886 4.571 1.00 80.81 282 HIS A O 1
ATOM 2259 N N . CYS A 1 283 ? -2.365 11.640 5.859 1.00 77.56 283 CYS A N 1
ATOM 2260 C CA . CYS A 1 283 ? -1.869 10.822 6.970 1.00 77.56 283 CYS A CA 1
ATOM 2261 C C . CYS A 1 283 ? -2.974 10.280 7.896 1.00 77.56 283 CYS A C 1
ATOM 2263 O O . CYS A 1 283 ? -2.660 9.628 8.893 1.00 77.56 283 CYS A O 1
ATOM 2265 N N . GLY A 1 284 ? -4.250 10.503 7.575 1.00 77.81 284 GLY A N 1
ATOM 2266 C CA . GLY A 1 284 ? -5.391 9.966 8.312 1.00 77.81 284 GLY A CA 1
ATOM 2267 C C . GLY A 1 284 ? -5.818 10.811 9.514 1.00 77.81 284 GLY A C 1
ATOM 2268 O O . GLY A 1 284 ? -5.606 12.019 9.568 1.00 77.81 284 GLY A O 1
ATOM 2269 N N . TRP A 1 285 ? -6.466 10.161 10.481 1.00 78.56 285 TRP A N 1
ATOM 2270 C CA . TRP A 1 285 ? -6.982 10.781 11.704 1.00 78.56 285 TRP A CA 1
ATOM 2271 C C . TRP A 1 285 ? -6.308 10.153 12.919 1.00 78.56 285 TRP A C 1
ATOM 2273 O O . TRP A 1 285 ? -6.152 8.933 12.986 1.00 78.56 285 TRP A O 1
ATOM 2283 N N . ASP A 1 286 ? -5.900 10.969 13.881 1.00 81.12 286 ASP A N 1
ATOM 2284 C CA . ASP A 1 286 ? -5.469 10.486 15.182 1.00 81.12 286 ASP A CA 1
ATOM 2285 C C . ASP A 1 286 ? -6.682 10.347 16.107 1.00 81.12 286 ASP A C 1
ATOM 2287 O O . ASP A 1 286 ? -7.261 11.330 16.563 1.00 81.12 286 ASP A O 1
ATOM 2291 N N . MET A 1 287 ? -7.060 9.100 16.387 1.00 79.00 287 MET A N 1
ATOM 2292 C CA . MET A 1 287 ? -8.196 8.776 17.248 1.00 79.00 287 MET A CA 1
ATOM 2293 C C . MET A 1 287 ? -7.976 9.185 18.709 1.00 79.00 287 MET A C 1
ATOM 2295 O O . MET A 1 287 ? -8.951 9.475 19.395 1.00 79.00 287 MET A O 1
ATOM 2299 N N . MET A 1 288 ? -6.727 9.221 19.189 1.00 79.69 288 MET A N 1
ATOM 2300 C CA . MET A 1 288 ? -6.423 9.553 20.587 1.00 79.69 288 MET A CA 1
ATOM 2301 C C . MET A 1 288 ? -6.541 11.053 20.848 1.00 79.69 288 MET A C 1
ATOM 2303 O O . MET A 1 288 ? -7.107 11.462 21.859 1.00 79.69 288 MET A O 1
ATOM 2307 N N . SER A 1 289 ? -6.023 11.877 19.934 1.00 81.25 289 SER A N 1
ATOM 2308 C CA . SER A 1 289 ? -6.126 13.339 20.030 1.00 81.25 289 SER A CA 1
ATOM 2309 C C . SER A 1 289 ? -7.381 13.910 19.366 1.00 81.25 289 SER A C 1
ATOM 2311 O O . SER A 1 289 ? -7.647 15.103 19.504 1.00 81.25 289 SER A O 1
ATOM 2313 N N . ASN A 1 290 ? -8.151 13.066 18.671 1.00 82.75 290 ASN A N 1
ATOM 2314 C CA . ASN A 1 290 ? -9.298 13.428 17.845 1.00 82.75 290 ASN A CA 1
ATOM 2315 C C . ASN A 1 290 ? -8.988 14.569 16.858 1.00 82.75 290 ASN A C 1
ATOM 2317 O O . ASN A 1 290 ? -9.734 15.544 16.757 1.00 82.75 290 ASN A O 1
ATOM 2321 N N . LYS A 1 291 ? -7.854 14.463 16.160 1.00 83.94 291 LYS A N 1
ATOM 2322 C CA . LYS A 1 291 ? -7.372 15.473 15.209 1.00 83.94 291 LYS A CA 1
ATOM 2323 C C . LYS A 1 291 ? -7.009 14.850 13.872 1.00 83.94 291 LYS A C 1
ATOM 2325 O O . LYS A 1 291 ? -6.510 13.725 13.802 1.00 83.94 291 LYS A O 1
ATOM 2330 N N . GLU A 1 292 ? -7.205 15.617 12.808 1.00 80.62 292 GLU A N 1
ATOM 2331 C CA . GLU A 1 292 ? -6.680 15.265 11.496 1.00 80.62 292 GLU A CA 1
ATOM 2332 C C . GLU A 1 292 ? -5.152 15.353 11.497 1.00 80.62 292 GLU A C 1
ATOM 2334 O O . GLU A 1 292 ? -4.569 16.290 12.047 1.00 80.62 292 GLU A O 1
ATOM 2339 N N . ARG A 1 293 ? -4.495 14.362 10.892 1.00 82.25 293 ARG A N 1
ATOM 2340 C CA . ARG A 1 293 ? -3.046 14.392 10.684 1.00 82.25 293 ARG A CA 1
ATOM 2341 C C . ARG A 1 293 ? -2.731 15.240 9.447 1.00 82.25 293 ARG A C 1
ATOM 2343 O O . ARG A 1 293 ? -3.544 15.289 8.525 1.00 82.25 293 ARG A O 1
ATOM 2350 N N . PRO A 1 294 ? -1.559 15.896 9.397 1.00 82.06 294 PRO A N 1
ATOM 2351 C CA . PRO A 1 294 ? -1.210 16.760 8.277 1.00 82.06 294 PRO A CA 1
ATOM 2352 C C . PRO A 1 294 ? -1.216 15.998 6.948 1.00 82.06 294 PRO A C 1
ATOM 2354 O O . PRO A 1 294 ? -0.936 14.801 6.890 1.00 82.06 294 PRO A O 1
ATOM 2357 N N . THR A 1 295 ? -1.505 16.718 5.866 1.00 83.19 295 THR A N 1
ATOM 2358 C CA . THR A 1 295 ? -1.264 16.219 4.510 1.00 83.19 295 THR A CA 1
ATOM 2359 C C . THR A 1 295 ? 0.172 16.543 4.124 1.00 83.19 295 THR A C 1
ATOM 2361 O O . THR A 1 295 ? 0.590 17.696 4.214 1.00 83.19 295 THR A O 1
ATOM 2364 N N . LEU A 1 296 ? 0.928 15.535 3.695 1.00 84.81 296 LEU A N 1
ATOM 2365 C CA . LEU A 1 296 ? 2.346 15.666 3.362 1.00 84.81 296 LEU A CA 1
ATOM 2366 C C . LEU A 1 296 ? 2.569 15.474 1.863 1.00 84.81 296 LEU A C 1
ATOM 2368 O O . LEU A 1 296 ? 1.889 14.672 1.229 1.00 84.81 296 LEU A O 1
ATOM 2372 N N . LYS A 1 297 ? 3.545 16.173 1.280 1.00 87.38 297 LYS A N 1
ATOM 2373 C CA . LYS A 1 297 ? 3.996 15.868 -0.083 1.00 87.38 297 LYS A CA 1
ATOM 2374 C C . LYS A 1 297 ? 4.946 14.676 -0.037 1.00 87.38 297 LYS A C 1
ATOM 2376 O O . LYS A 1 297 ? 5.933 14.706 0.692 1.00 87.38 297 LYS A O 1
ATOM 2381 N N . ALA A 1 298 ? 4.644 13.646 -0.817 1.00 89.50 298 ALA A N 1
ATOM 2382 C CA . ALA A 1 298 ? 5.417 12.411 -0.858 1.00 89.50 298 ALA A CA 1
ATOM 2383 C C . ALA A 1 298 ? 5.612 11.937 -2.299 1.00 89.50 298 ALA A C 1
ATOM 2385 O O . ALA A 1 298 ? 4.747 12.161 -3.148 1.00 89.50 298 ALA A O 1
ATOM 2386 N N . SER A 1 299 ? 6.704 11.231 -2.579 1.00 91.69 299 SER A N 1
ATOM 2387 C CA . SER A 1 299 ? 6.794 10.432 -3.805 1.00 91.69 299 SER A CA 1
ATOM 2388 C C . SER A 1 299 ? 5.912 9.195 -3.655 1.00 91.69 299 SER A C 1
ATOM 2390 O O . SER A 1 299 ? 5.886 8.570 -2.592 1.00 91.69 299 SER A O 1
ATOM 2392 N N . ASN A 1 300 ? 5.167 8.847 -4.703 1.00 91.94 300 ASN A N 1
ATOM 2393 C CA . ASN A 1 300 ? 4.273 7.693 -4.690 1.00 91.94 300 ASN A CA 1
ATOM 2394 C C . ASN A 1 300 ? 5.035 6.382 -4.421 1.00 91.94 300 ASN A C 1
ATOM 2396 O O . ASN A 1 300 ? 6.205 6.260 -4.801 1.00 91.94 300 ASN A O 1
ATOM 2400 N N . PRO A 1 301 ? 4.364 5.361 -3.863 1.00 93.81 301 PRO A N 1
ATOM 2401 C CA . PRO A 1 301 ? 4.888 4.003 -3.879 1.00 93.81 301 PRO A CA 1
ATOM 2402 C C . PRO A 1 301 ? 5.255 3.558 -5.297 1.00 93.81 301 PRO A C 1
ATOM 2404 O O . PRO A 1 301 ? 4.642 3.980 -6.276 1.00 93.81 301 PRO A O 1
ATOM 2407 N N . GLY A 1 302 ? 6.260 2.704 -5.406 1.00 94.38 302 GLY A N 1
ATOM 2408 C CA . GLY A 1 302 ? 6.861 2.266 -6.659 1.00 94.38 302 GLY A CA 1
ATOM 2409 C C . GLY A 1 302 ? 7.937 3.211 -7.196 1.00 94.38 302 GLY A C 1
ATOM 2410 O O . GLY A 1 302 ? 8.522 2.935 -8.239 1.00 94.38 302 GLY A O 1
ATOM 2411 N N . SER A 1 303 ? 8.210 4.329 -6.515 1.00 95.06 303 SER A N 1
ATOM 2412 C CA . SER A 1 303 ? 9.312 5.220 -6.892 1.00 95.06 303 SER A CA 1
ATOM 2413 C C . SER A 1 303 ? 10.655 4.486 -6.829 1.00 95.06 303 SER A C 1
ATOM 2415 O O . SER A 1 303 ? 10.879 3.652 -5.950 1.00 95.06 303 SER A O 1
ATOM 2417 N N . VAL A 1 304 ? 11.544 4.819 -7.760 1.00 93.62 304 VAL A N 1
ATOM 2418 C CA . VAL A 1 304 ? 12.900 4.269 -7.852 1.00 93.62 304 VAL A CA 1
ATOM 2419 C C . VAL A 1 304 ? 13.873 5.281 -7.264 1.00 93.62 304 VAL A C 1
ATOM 2421 O O . VAL A 1 304 ? 13.823 6.462 -7.598 1.00 93.62 304 VAL A O 1
ATOM 2424 N N . ILE A 1 305 ? 14.745 4.827 -6.376 1.00 91.81 305 ILE A N 1
ATOM 2425 C CA . ILE A 1 305 ? 15.709 5.648 -5.647 1.00 91.81 305 ILE A CA 1
ATOM 2426 C C . ILE A 1 305 ? 17.104 5.222 -6.085 1.00 91.81 305 ILE A C 1
ATOM 2428 O O . ILE A 1 305 ? 17.396 4.031 -6.123 1.00 91.81 305 ILE A O 1
ATOM 2432 N N . VAL A 1 306 ? 17.971 6.184 -6.369 1.00 89.31 306 VAL A N 1
ATOM 2433 C CA . VAL A 1 306 ? 19.409 5.953 -6.518 1.00 89.31 306 VAL A CA 1
ATOM 2434 C C . VAL A 1 306 ? 20.080 6.482 -5.260 1.00 89.31 306 VAL A C 1
ATOM 2436 O O . VAL A 1 306 ? 19.912 7.655 -4.918 1.00 89.31 306 VAL A O 1
ATOM 2439 N N . ALA A 1 307 ? 20.792 5.611 -4.553 1.00 86.88 307 ALA A N 1
ATOM 2440 C CA . ALA A 1 307 ? 21.466 5.928 -3.302 1.00 86.88 307 ALA A CA 1
ATOM 2441 C C . ALA A 1 307 ? 22.938 5.490 -3.320 1.00 86.88 307 ALA A C 1
ATOM 2443 O O . ALA A 1 307 ? 23.336 4.662 -4.141 1.00 86.88 307 ALA A O 1
ATOM 2444 N N . ARG A 1 308 ? 23.731 6.061 -2.413 1.00 79.81 308 ARG A N 1
ATOM 2445 C CA . ARG A 1 308 ? 25.139 5.735 -2.157 1.00 79.81 308 ARG A CA 1
ATOM 2446 C C . ARG A 1 308 ? 25.376 5.489 -0.670 1.00 79.81 308 ARG A C 1
ATOM 2448 O O . ARG A 1 308 ? 24.623 6.072 0.148 1.00 79.81 308 ARG A O 1
#

Radius of gyration: 21.16 Å; chains: 1; bounding box: 69×36×61 Å

Foldseek 3Di:
DWKKKFKKFWQFWAFAAPDDDPFEGDDHDQWAAFLQVQVFLVVLCVVVVLDDPVRVVVCQVANQKGKFIWHFQPPNFAWFFAAQQKKWAPDDPPPDIDIQACVVVCQVCVLVVHDDDHDCADPVGDNRIDGSGGFIWTDDDRDTHGDDFDKDKDWDFDADPVVRHGDPPRIYITITGGGGTMIMMMIGHDDPSDDDDFQRWTAGHDDVVVVHRIMTIHDMDTDDVVVVVVVVVVQPPGPKHKDFFRHWAADLPPPPRDSDHPDDDPDDKAWDDKAADKDFDFSAADPVVRGGDDTGITGHGGIMTIID

Secondary structure (DSSP, 8-state):
-EEEEEEEEESS-BB-EEEEETTEEEEE-SSB-HHHHHHHHHHHHHHTTSS-HHHHHHHHHS---EEPPBEEEETTEE-EEPPTTEEEEEEESSSSEEEEE-HHHHHHHHHTTPPPP-----TT----EEE-TTSEEEEETTEEEEP---EEEEEEEEEETTTTEEEEEEEEEEEEEPTT-EEEEEEEESSTT----TT-EEE-SB-GGGT--EEEEEEEEE--HHHHHHHHHHH--SSSEEEE-SS-EE-GGG-SS-SS-S--SSPPP-EEEEES-EEEEE--EETTTTEEPPEEEEEPTT-EEEE-

pLDDT: mean 86.01, std 11.24, range [46.0, 98.5]

Sequence (308 aa):
MRFFEFIFELLSPAIVTKRLTDRGFHLPLDHIPPMTLRGAILTAFFREGRVDKNFLSKEVRSPELIVSPAYPFVEGRKSYPCHPFAYKCKVPHGDSLEVINYATKIIHDLEAEREPQIEFTCSRGHSTIEGLHPKPVIPFGPNLKEVRILFHEAISVGINKHKASSERNMLFDYEAIAAGQKFWATLALPNEKLEINEGFEFFIGRGISRGFGRSRVTSVKEVNLNEEVEHVKNSIKNKAIVLYALSPLLSSRDVISSPYPTEMCSGKLLVDRVYGRMTSLHCGWDMMSNKERPTLKASNPGSVIVAR